Protein AF-A0A2H9SIX2-F1 (afdb_monomer_lite)

Radius of gyration: 21.29 Å; chains: 1; bounding box: 51×39×70 Å

Structure (mmCIF, N/CA/C/O backbone):
data_AF-A0A2H9SIX2-F1
#
_entry.id   AF-A0A2H9SIX2-F1
#
loop_
_atom_site.group_PDB
_atom_site.id
_atom_site.type_symbol
_atom_site.label_atom_id
_atom_site.label_alt_id
_atom_site.label_comp_id
_atom_site.label_asym_id
_atom_site.label_entity_id
_atom_site.label_seq_id
_atom_site.pdbx_PDB_ins_code
_atom_site.Cartn_x
_atom_site.Cartn_y
_atom_site.Cartn_z
_atom_site.occupancy
_atom_site.B_iso_or_equiv
_atom_site.auth_seq_id
_atom_site.auth_comp_id
_atom_site.auth_asym_id
_atom_site.auth_atom_id
_atom_site.pdbx_PDB_model_num
ATOM 1 N N . MET A 1 1 ? 32.319 19.409 -52.131 1.00 37.28 1 MET A N 1
ATOM 2 C CA . MET A 1 1 ? 30.953 19.486 -51.577 1.00 37.28 1 MET A CA 1
ATOM 3 C C . MET A 1 1 ? 30.567 18.067 -51.190 1.00 37.28 1 MET A C 1
ATOM 5 O O . MET A 1 1 ? 30.230 17.287 -52.067 1.00 37.28 1 MET A O 1
ATOM 9 N N . GLN A 1 2 ? 30.805 17.676 -49.935 1.00 34.84 2 GLN A N 1
ATOM 10 C CA . GLN A 1 2 ? 30.436 16.346 -49.440 1.00 34.84 2 GLN A CA 1
ATOM 11 C C . GLN A 1 2 ? 28.950 16.379 -49.085 1.00 34.84 2 GLN A C 1
ATOM 13 O O . GLN A 1 2 ? 28.513 17.241 -48.326 1.00 34.84 2 GLN A O 1
ATOM 18 N N . ILE A 1 3 ? 28.179 15.500 -49.715 1.00 38.34 3 ILE A N 1
ATOM 19 C CA . ILE A 1 3 ? 26.750 15.342 -49.470 1.00 38.34 3 ILE A CA 1
ATOM 20 C C . ILE A 1 3 ? 26.633 14.570 -48.156 1.00 38.34 3 ILE A C 1
ATOM 22 O O . ILE A 1 3 ? 27.088 13.432 -48.075 1.00 38.34 3 ILE A O 1
ATOM 26 N N . ASN A 1 4 ? 26.081 15.217 -47.128 1.00 44.12 4 ASN A N 1
ATOM 27 C CA . ASN A 1 4 ? 25.685 14.572 -45.880 1.00 44.12 4 ASN A CA 1
ATOM 28 C C . ASN A 1 4 ? 24.701 13.444 -46.225 1.00 44.12 4 ASN A C 1
ATOM 30 O O . ASN A 1 4 ? 23.580 13.723 -46.649 1.00 44.12 4 ASN A O 1
ATOM 34 N N . GLN A 1 5 ? 25.120 12.187 -46.078 1.00 48.91 5 GLN A N 1
ATOM 35 C CA . GLN A 1 5 ? 24.197 11.057 -46.035 1.00 48.91 5 GLN A CA 1
ATOM 36 C C . GLN A 1 5 ? 23.490 11.127 -44.680 1.00 48.91 5 GLN A C 1
ATOM 38 O O . GLN A 1 5 ? 24.036 10.721 -43.659 1.00 48.91 5 GLN A O 1
ATOM 43 N N . GLY A 1 6 ? 22.319 11.765 -44.651 1.00 52.59 6 GLY A N 1
ATOM 44 C CA . GLY A 1 6 ? 21.403 11.617 -43.528 1.00 52.59 6 GLY A CA 1
ATOM 45 C C . GLY A 1 6 ? 20.889 10.186 -43.540 1.00 52.59 6 GLY A C 1
ATOM 46 O O . GLY A 1 6 ? 20.353 9.762 -44.564 1.00 52.59 6 GLY A O 1
ATOM 47 N N . HIS A 1 7 ? 21.095 9.457 -42.443 1.00 53.06 7 HIS A N 1
ATOM 48 C CA . HIS A 1 7 ? 20.471 8.153 -42.245 1.00 53.06 7 HIS A CA 1
ATOM 49 C C . HIS A 1 7 ? 18.968 8.289 -42.470 1.00 53.06 7 HIS A C 1
ATOM 51 O O . HIS A 1 7 ? 18.341 9.229 -41.973 1.00 53.06 7 HIS A O 1
ATOM 57 N N . SER A 1 8 ? 18.416 7.384 -43.269 1.00 64.75 8 SER A N 1
ATOM 58 C CA . SER A 1 8 ? 16.974 7.327 -43.487 1.00 64.75 8 SER A CA 1
ATOM 59 C C . SER A 1 8 ? 16.264 6.945 -42.182 1.00 64.75 8 SER A C 1
ATOM 61 O O . SER A 1 8 ? 16.822 6.217 -41.362 1.00 64.75 8 SER A O 1
ATOM 63 N N . ASP A 1 9 ? 15.028 7.410 -41.975 1.00 58.88 9 ASP A N 1
ATOM 64 C CA . ASP A 1 9 ? 14.233 7.052 -40.785 1.00 58.88 9 ASP A CA 1
ATOM 65 C C . ASP A 1 9 ? 14.088 5.520 -40.624 1.00 58.88 9 ASP A C 1
ATOM 67 O O . ASP A 1 9 ? 13.953 5.017 -39.510 1.00 58.88 9 ASP A O 1
ATOM 71 N N . GLU A 1 10 ? 14.182 4.770 -41.730 1.00 55.91 10 GLU A N 1
ATOM 72 C CA . GLU A 1 10 ? 14.214 3.302 -41.757 1.00 55.91 10 GLU A CA 1
ATOM 73 C C . GLU A 1 10 ? 15.536 2.712 -41.232 1.00 55.91 10 GLU A C 1
ATOM 75 O O . GLU A 1 10 ? 15.501 1.724 -40.504 1.00 55.91 10 GLU A O 1
ATOM 80 N N . GLU A 1 11 ? 16.691 3.317 -41.528 1.00 58.06 11 GLU A N 1
ATOM 81 C CA . GLU A 1 11 ? 17.987 2.908 -40.954 1.00 58.06 11 GLU A CA 1
ATOM 82 C C . GLU A 1 11 ? 18.061 3.211 -39.455 1.00 58.06 11 GLU A C 1
ATOM 84 O O . GLU A 1 11 ? 18.554 2.389 -38.689 1.00 58.06 11 GLU A O 1
ATOM 89 N N . ILE A 1 12 ? 17.496 4.340 -39.014 1.00 61.88 12 ILE A N 1
ATOM 90 C CA . ILE A 1 12 ? 17.381 4.670 -37.585 1.00 61.88 12 ILE A CA 1
ATOM 91 C C . ILE A 1 12 ? 16.458 3.666 -36.881 1.00 61.88 12 ILE A C 1
ATOM 93 O O . ILE A 1 12 ? 16.755 3.224 -35.773 1.00 61.88 12 ILE A O 1
ATOM 97 N N . ALA A 1 13 ? 15.349 3.274 -37.516 1.00 59.75 13 ALA A N 1
ATOM 98 C CA . ALA A 1 13 ? 14.452 2.258 -36.976 1.00 59.75 13 ALA A CA 1
ATOM 99 C C . ALA A 1 13 ? 15.121 0.875 -36.886 1.00 59.75 13 ALA A C 1
ATOM 101 O O . ALA A 1 13 ? 14.906 0.171 -35.904 1.00 59.75 13 ALA A O 1
ATOM 102 N N . LEU A 1 14 ? 15.953 0.503 -37.864 1.00 58.16 14 LEU A N 1
ATOM 103 C CA . LEU A 1 14 ? 16.695 -0.762 -37.871 1.00 58.16 14 LEU A CA 1
ATOM 104 C C . LEU A 1 14 ? 17.824 -0.795 -36.828 1.00 58.16 14 LEU A C 1
ATOM 106 O O . LEU A 1 14 ? 17.957 -1.803 -36.140 1.00 58.16 14 LEU A O 1
ATOM 110 N N . ASP A 1 15 ? 18.563 0.303 -36.633 1.00 57.38 15 ASP A N 1
ATOM 111 C CA . ASP A 1 15 ? 19.568 0.425 -35.559 1.00 57.38 15 ASP A CA 1
ATOM 112 C C . ASP A 1 15 ? 18.924 0.386 -34.158 1.00 57.38 15 ASP A C 1
ATOM 114 O O . ASP A 1 15 ? 19.505 -0.125 -33.200 1.00 57.38 15 ASP A O 1
ATOM 118 N N . LEU A 1 16 ? 17.686 0.876 -34.024 1.00 57.28 16 LEU A N 1
ATOM 119 C CA . LEU A 1 16 ? 16.901 0.774 -32.789 1.00 57.28 16 LEU A CA 1
ATOM 120 C C . LEU A 1 16 ? 16.328 -0.632 -32.542 1.00 57.28 16 LEU A C 1
ATOM 122 O O . LEU A 1 16 ? 15.849 -0.883 -31.432 1.00 57.28 16 LEU A O 1
ATOM 126 N N . MET A 1 17 ? 16.369 -1.530 -33.532 1.00 56.81 17 MET A N 1
ATOM 127 C CA . MET A 1 17 ? 15.852 -2.905 -33.474 1.00 56.81 17 MET A CA 1
ATOM 128 C C . MET A 1 17 ? 16.928 -3.969 -33.208 1.00 56.81 17 MET A C 1
ATOM 130 O O . MET A 1 17 ? 16.653 -5.159 -33.354 1.00 56.81 17 MET A O 1
ATOM 134 N N . ASP A 1 18 ? 18.127 -3.572 -32.775 1.00 67.69 18 ASP A N 1
ATOM 135 C CA . ASP A 1 18 ? 19.080 -4.503 -32.167 1.00 67.69 18 ASP 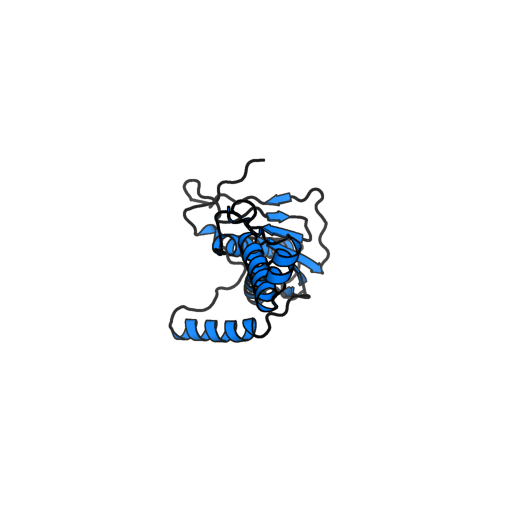A CA 1
ATOM 136 C C . ASP A 1 18 ? 18.459 -5.141 -30.902 1.00 67.69 18 ASP A C 1
ATOM 138 O O . ASP A 1 18 ? 17.763 -4.467 -30.135 1.00 67.69 18 ASP A O 1
ATOM 142 N N . GLU A 1 19 ? 18.670 -6.438 -30.660 1.00 62.12 19 GLU A N 1
ATOM 143 C CA . GLU A 1 19 ? 18.071 -7.138 -29.506 1.00 62.12 19 GLU A CA 1
ATOM 144 C C . GLU A 1 19 ? 18.499 -6.490 -28.176 1.00 62.12 19 GLU A C 1
ATOM 146 O O . GLU A 1 19 ? 17.693 -6.355 -27.246 1.00 62.12 19 GLU A O 1
ATOM 151 N N . ASP A 1 20 ? 19.735 -5.986 -28.124 1.00 69.75 20 ASP A N 1
ATOM 152 C CA . ASP A 1 20 ? 20.266 -5.219 -26.997 1.00 69.75 20 ASP A CA 1
ATOM 153 C C . ASP A 1 20 ? 19.557 -3.861 -26.834 1.00 69.75 20 ASP A C 1
ATOM 155 O O . ASP A 1 20 ? 19.327 -3.413 -25.706 1.00 69.75 20 ASP A O 1
ATOM 159 N N . SER A 1 21 ? 19.132 -3.228 -27.933 1.00 76.88 21 SER A N 1
ATOM 160 C CA . SER A 1 21 ? 18.341 -1.990 -27.918 1.00 76.88 21 SER A CA 1
ATOM 161 C C . SER A 1 21 ? 16.928 -2.237 -27.381 1.00 76.88 21 SER A C 1
ATOM 163 O O . SER A 1 21 ? 16.439 -1.469 -26.549 1.00 76.88 21 SER A O 1
ATOM 165 N N . LEU A 1 22 ? 16.278 -3.342 -27.767 1.00 76.69 22 LEU A N 1
ATOM 166 C CA . LEU A 1 22 ? 14.941 -3.683 -27.269 1.00 76.69 22 LEU A CA 1
ATOM 167 C C . LEU A 1 22 ? 14.953 -3.955 -25.757 1.00 76.69 22 LEU A C 1
ATOM 169 O O . LEU A 1 22 ? 14.102 -3.442 -25.024 1.00 76.69 22 LEU A O 1
ATOM 173 N N . LEU A 1 23 ? 15.934 -4.719 -25.265 1.00 79.25 23 LEU A N 1
ATOM 174 C CA . LEU A 1 23 ? 16.089 -4.988 -23.831 1.00 79.25 23 LEU A CA 1
ATOM 175 C C . LEU A 1 23 ? 16.341 -3.702 -23.033 1.00 79.25 23 LEU A C 1
ATOM 177 O O . LEU A 1 23 ? 15.760 -3.509 -21.960 1.00 79.25 23 LEU A O 1
ATOM 181 N N . GLN A 1 24 ? 17.156 -2.792 -23.569 1.00 83.56 24 GLN A N 1
ATOM 182 C CA . GLN A 1 24 ? 17.392 -1.481 -22.965 1.00 83.56 24 GLN A CA 1
ATOM 183 C C . GLN A 1 24 ? 16.129 -0.614 -22.945 1.00 83.56 24 GLN A C 1
ATOM 185 O O . GLN A 1 24 ? 15.856 0.038 -21.936 1.00 83.56 24 GLN A O 1
ATOM 190 N N . GLN A 1 25 ? 15.320 -0.636 -24.006 1.00 85.56 25 GLN A N 1
ATOM 191 C CA . GLN A 1 25 ? 14.048 0.087 -24.054 1.00 85.56 25 GLN A CA 1
ATOM 192 C C . GLN A 1 25 ? 13.052 -0.445 -23.016 1.00 85.56 25 GLN A C 1
ATOM 194 O O . GLN A 1 25 ? 12.450 0.345 -22.288 1.00 85.56 25 GLN A O 1
ATOM 199 N N . VAL A 1 26 ? 12.926 -1.769 -22.874 1.00 88.06 26 VAL A N 1
ATOM 200 C CA . VAL A 1 26 ? 12.077 -2.388 -21.840 1.00 88.06 26 VAL A CA 1
ATOM 201 C C . VAL A 1 26 ? 12.534 -1.974 -20.438 1.00 88.06 26 VAL A C 1
ATOM 203 O O . VAL A 1 26 ? 11.711 -1.571 -19.610 1.00 88.06 26 VAL A O 1
ATOM 206 N N . ALA A 1 27 ? 13.843 -2.003 -20.172 1.00 88.50 27 ALA A N 1
ATOM 207 C CA . ALA A 1 27 ? 14.396 -1.531 -18.905 1.00 88.50 27 ALA A CA 1
ATOM 208 C C . ALA A 1 27 ? 14.121 -0.032 -18.680 1.00 88.50 27 ALA A C 1
ATOM 210 O O . ALA A 1 27 ? 13.751 0.369 -17.576 1.00 88.50 27 ALA A O 1
ATOM 211 N N . GLY A 1 28 ? 14.234 0.789 -19.727 1.00 92.44 28 GLY A N 1
ATOM 212 C CA . GLY A 1 28 ? 13.928 2.218 -19.691 1.00 92.44 28 GLY A CA 1
ATOM 213 C C . GLY A 1 28 ? 12.467 2.505 -19.341 1.00 92.44 28 GLY A C 1
ATOM 214 O O . GLY A 1 28 ? 12.198 3.332 -18.469 1.00 92.44 28 GLY A O 1
ATOM 215 N N . VAL A 1 29 ? 11.521 1.776 -19.943 1.00 93.94 29 VAL A N 1
ATOM 216 C CA . VAL A 1 29 ? 10.089 1.878 -19.613 1.00 93.94 29 VAL A CA 1
ATOM 217 C C . VAL A 1 29 ? 9.832 1.467 -18.165 1.00 93.94 29 VAL A C 1
ATOM 219 O O . VAL A 1 29 ? 9.081 2.144 -17.466 1.00 93.94 29 VAL A O 1
ATOM 222 N N . PHE A 1 30 ? 10.486 0.412 -17.676 1.00 93.12 30 PHE A N 1
ATOM 223 C CA . PHE A 1 30 ? 10.357 -0.005 -16.279 1.00 93.12 30 PHE A CA 1
ATOM 224 C C . PHE A 1 30 ? 10.884 1.062 -15.303 1.00 93.12 30 PHE A C 1
ATOM 226 O O . PHE A 1 30 ? 10.242 1.357 -14.296 1.00 93.12 30 PHE A O 1
ATOM 233 N N . VAL A 1 31 ? 12.012 1.708 -15.618 1.00 94.38 31 VAL A N 1
ATOM 234 C CA . VAL A 1 31 ? 12.546 2.832 -14.826 1.00 94.38 31 VAL A CA 1
ATOM 235 C C . VAL A 1 31 ? 11.612 4.043 -14.876 1.00 94.38 31 VAL A C 1
ATOM 237 O O . VAL A 1 31 ? 11.376 4.681 -13.849 1.00 94.38 31 VAL A O 1
ATOM 240 N N . LEU A 1 32 ? 11.026 4.345 -16.035 1.00 95.25 32 LEU A N 1
ATOM 241 C CA . LEU A 1 32 ? 10.042 5.419 -16.153 1.00 95.25 32 LEU A CA 1
ATOM 242 C C . LEU A 1 32 ? 8.785 5.116 -15.325 1.00 95.25 32 LEU A C 1
ATOM 244 O O . LEU A 1 32 ? 8.307 5.976 -14.584 1.00 95.25 32 LEU A O 1
ATOM 248 N N . TRP A 1 33 ? 8.302 3.871 -15.366 1.00 97.00 33 TRP A N 1
ATOM 249 C CA . TRP A 1 33 ? 7.199 3.417 -14.523 1.00 97.00 33 TRP A CA 1
ATOM 250 C C . TRP A 1 33 ? 7.548 3.509 -13.033 1.00 97.00 33 TRP A C 1
ATOM 252 O O . TRP A 1 33 ? 6.691 3.867 -12.230 1.00 97.00 33 TRP A O 1
ATOM 262 N N . TRP A 1 34 ? 8.806 3.290 -12.641 1.00 97.19 34 TRP A N 1
ATOM 263 C CA . TRP A 1 34 ? 9.265 3.529 -11.271 1.00 97.19 34 TRP A CA 1
ATOM 264 C C . TRP A 1 34 ? 9.234 5.025 -10.898 1.00 97.19 34 TRP A C 1
ATOM 266 O O . TRP A 1 34 ? 8.787 5.408 -9.805 1.00 97.19 34 TRP A O 1
ATOM 276 N N . HIS A 1 35 ? 9.662 5.911 -11.797 1.00 97.00 35 HIS A N 1
ATOM 277 C CA . HIS A 1 35 ? 9.587 7.356 -11.564 1.00 97.00 35 HIS A CA 1
ATOM 278 C C . HIS A 1 35 ? 8.147 7.813 -11.333 1.00 97.00 35 HIS A C 1
ATOM 280 O O . HIS A 1 35 ? 7.888 8.612 -10.432 1.00 97.00 35 HIS A O 1
ATOM 286 N N . TRP A 1 36 ? 7.209 7.236 -12.079 1.00 97.38 36 TRP A N 1
ATOM 287 C CA . TRP A 1 36 ? 5.787 7.566 -12.027 1.00 97.38 36 TRP A CA 1
ATOM 288 C C . TRP A 1 36 ? 4.963 6.524 -11.268 1.00 97.38 36 TRP A C 1
ATOM 290 O O . TRP A 1 36 ? 3.763 6.395 -11.503 1.00 97.38 36 TRP A O 1
ATOM 300 N N . ALA A 1 37 ? 5.603 5.766 -10.370 1.00 98.38 37 ALA A N 1
ATOM 301 C CA . ALA A 1 37 ? 4.987 4.604 -9.746 1.00 98.38 37 ALA A CA 1
ATOM 302 C C . ALA A 1 37 ? 3.630 4.946 -9.124 1.00 98.38 37 ALA A C 1
ATOM 304 O O . ALA A 1 37 ? 3.487 5.917 -8.371 1.00 98.38 37 ALA A O 1
ATOM 305 N N . TYR A 1 38 ? 2.653 4.104 -9.434 1.00 98.62 38 TYR A N 1
ATOM 306 C CA . TYR A 1 38 ? 1.341 4.090 -8.812 1.00 98.62 38 TYR A CA 1
ATOM 307 C C . TYR A 1 38 ? 1.145 2.787 -8.044 1.00 98.62 38 TYR A C 1
ATOM 309 O O . TYR A 1 38 ? 1.906 1.827 -8.222 1.00 98.62 38 TYR A O 1
ATOM 317 N N . PHE A 1 39 ? 0.150 2.785 -7.168 1.00 98.81 39 PHE A N 1
ATOM 318 C CA . PHE A 1 39 ? -0.268 1.611 -6.425 1.00 98.81 39 PHE A CA 1
ATOM 319 C C . PHE A 1 39 ? -1.772 1.645 -6.188 1.00 98.81 39 PHE A C 1
ATOM 321 O O . PHE A 1 39 ? -2.316 2.684 -5.800 1.00 98.81 39 PHE A O 1
ATOM 328 N N . GLU A 1 40 ? -2.416 0.498 -6.372 1.00 98.75 40 GLU A N 1
ATOM 329 C CA . GLU A 1 40 ? -3.807 0.284 -5.997 1.00 98.75 40 GLU A CA 1
ATOM 330 C C . GLU A 1 40 ? -3.938 -0.959 -5.117 1.00 98.75 40 GLU A C 1
ATOM 332 O O . GLU A 1 40 ? -3.283 -1.976 -5.347 1.00 98.75 40 GLU A O 1
ATOM 337 N N . ILE A 1 41 ? -4.826 -0.878 -4.128 1.00 98.69 41 ILE A N 1
ATOM 338 C CA . ILE A 1 41 ? -5.297 -2.020 -3.348 1.00 98.69 41 ILE A CA 1
ATOM 339 C C . ILE A 1 41 ? -6.820 -2.050 -3.421 1.00 98.69 41 ILE A C 1
ATOM 341 O O . ILE A 1 41 ? -7.491 -1.075 -3.075 1.00 98.69 41 ILE A O 1
ATOM 345 N N . SER A 1 42 ? -7.359 -3.166 -3.899 1.00 98.19 42 SER A N 1
ATOM 346 C CA . SER A 1 42 ? -8.799 -3.388 -4.026 1.00 98.19 42 SER A CA 1
ATOM 347 C C . SER A 1 42 ? -9.213 -4.560 -3.155 1.00 98.19 42 SER A C 1
ATOM 349 O O . SER A 1 42 ? -8.577 -5.609 -3.200 1.00 98.19 42 SER A O 1
ATOM 351 N N . VAL A 1 43 ? -10.279 -4.400 -2.384 1.00 98.12 43 VAL A N 1
ATOM 352 C CA . VAL A 1 43 ? -10.907 -5.494 -1.649 1.00 98.12 43 VAL A CA 1
ATOM 353 C C . VAL A 1 43 ? -11.833 -6.240 -2.602 1.00 98.12 43 VAL A C 1
ATOM 355 O O . VAL A 1 43 ? -12.727 -5.648 -3.202 1.00 98.12 43 VAL A O 1
ATOM 358 N N . VAL A 1 44 ? -11.598 -7.542 -2.740 1.00 97.25 44 VAL A N 1
ATOM 359 C CA . VAL A 1 44 ? -12.436 -8.470 -3.511 1.00 97.25 44 VAL A CA 1
ATOM 360 C C . VAL A 1 44 ? -13.531 -9.054 -2.621 1.00 97.25 44 VAL A C 1
ATOM 362 O O . VAL A 1 44 ? -14.682 -9.162 -3.036 1.00 97.25 44 VAL A O 1
ATOM 365 N N . SER A 1 45 ? -13.174 -9.410 -1.386 1.00 96.69 45 SER A N 1
ATOM 366 C CA . SER A 1 45 ? -14.091 -9.920 -0.367 1.00 96.69 45 SER A CA 1
ATOM 367 C C . SER A 1 45 ? -13.603 -9.479 1.017 1.00 96.69 45 SER A C 1
ATOM 369 O O . SER A 1 45 ? -12.406 -9.604 1.272 1.00 96.69 45 SER A O 1
ATOM 371 N N . PRO A 1 46 ? -14.469 -8.986 1.922 1.00 95.00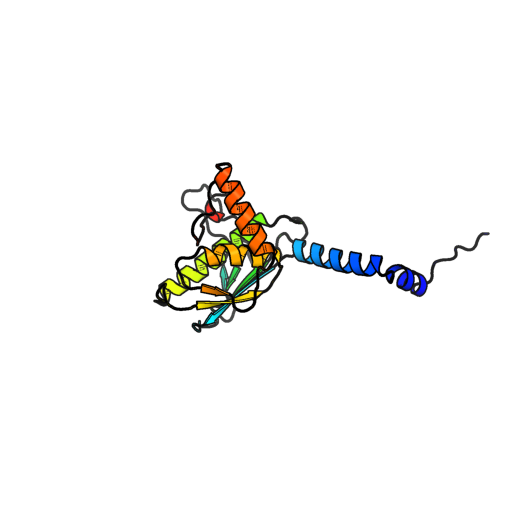 46 PRO A N 1
ATOM 372 C CA . PRO A 1 46 ? -15.912 -8.789 1.765 1.00 95.00 46 PRO A CA 1
ATOM 373 C C . PRO A 1 46 ? -16.256 -7.613 0.834 1.00 95.00 46 PRO A C 1
ATOM 375 O O . PRO A 1 46 ? -15.409 -6.787 0.505 1.00 95.00 46 PRO A O 1
ATOM 378 N N . ASN A 1 47 ? -17.509 -7.545 0.378 1.00 92.00 47 ASN A N 1
ATOM 379 C CA . ASN A 1 47 ? -17.959 -6.488 -0.530 1.00 92.00 47 ASN A CA 1
ATOM 380 C C . ASN A 1 47 ? -18.142 -5.160 0.224 1.00 92.00 47 ASN A C 1
ATOM 382 O O . ASN A 1 47 ? -18.934 -5.094 1.163 1.00 92.00 47 ASN A O 1
ATOM 386 N N . PHE A 1 48 ? -17.451 -4.110 -0.226 1.00 91.88 48 PHE A N 1
ATOM 387 C CA . PHE A 1 48 ? -17.621 -2.747 0.273 1.00 91.88 48 PHE A CA 1
ATOM 388 C C . PHE A 1 48 ? -18.402 -1.870 -0.710 1.00 91.88 48 PHE A C 1
ATOM 390 O O . PHE A 1 48 ? -18.230 -1.994 -1.928 1.00 91.88 48 PHE A O 1
ATOM 397 N N . PRO A 1 49 ? -19.216 -0.922 -0.208 1.00 90.31 49 PRO A N 1
ATOM 398 C CA . PRO A 1 49 ? -19.916 0.020 -1.065 1.00 90.31 49 PRO A CA 1
ATOM 399 C C . PRO A 1 49 ? -18.923 0.848 -1.885 1.00 90.31 49 PRO A C 1
ATOM 401 O O . PRO A 1 49 ? -17.850 1.228 -1.417 1.00 90.31 49 PRO A O 1
ATOM 404 N N . THR A 1 50 ? -19.298 1.144 -3.127 1.00 94.62 50 THR A N 1
ATOM 405 C CA . THR A 1 50 ? -18.497 2.002 -4.005 1.00 94.62 50 THR A CA 1
ATOM 406 C C . THR A 1 50 ? -18.825 3.472 -3.766 1.00 94.62 50 THR A C 1
ATOM 408 O O . THR A 1 50 ? -19.995 3.851 -3.719 1.00 94.62 50 THR A O 1
ATOM 411 N N . TYR A 1 51 ? -17.799 4.318 -3.689 1.00 94.06 51 TYR A N 1
ATOM 412 C CA . TYR A 1 51 ? -17.949 5.773 -3.678 1.00 94.06 51 TYR A CA 1
ATOM 413 C C . TYR A 1 51 ? -17.899 6.333 -5.100 1.00 94.06 51 TYR A C 1
ATOM 415 O O . TYR A 1 51 ? -16.947 6.095 -5.847 1.00 94.06 51 TYR A O 1
ATOM 423 N N . SER A 1 52 ? -18.936 7.086 -5.473 1.00 93.50 52 SER A N 1
ATOM 424 C CA . SER A 1 52 ? -19.032 7.778 -6.758 1.00 93.50 52 SER A CA 1
ATOM 425 C C . SER A 1 52 ? -19.608 9.187 -6.547 1.00 93.50 52 SER A C 1
ATOM 427 O O . SER A 1 52 ? -20.780 9.300 -6.181 1.00 93.50 52 SER A O 1
ATOM 429 N N . PRO A 1 53 ? -18.816 10.261 -6.742 1.00 93.38 53 PRO A N 1
ATOM 430 C CA . PRO A 1 53 ? -17.405 10.255 -7.143 1.00 93.38 53 PRO A CA 1
ATOM 431 C C . PRO A 1 53 ? -16.471 9.711 -6.037 1.00 93.38 53 PRO A C 1
ATOM 433 O O . PRO A 1 53 ? -16.857 9.699 -4.866 1.00 93.38 53 PRO A O 1
ATOM 436 N N . PRO A 1 54 ? -15.243 9.275 -6.381 1.00 95.94 54 PRO A N 1
ATOM 437 C CA . PRO A 1 54 ? -14.256 8.843 -5.391 1.00 95.94 54 PRO A CA 1
ATOM 438 C C . PRO A 1 54 ? -13.887 9.988 -4.443 1.00 95.94 54 PRO A C 1
ATOM 440 O O . PRO A 1 54 ? -13.793 11.146 -4.859 1.00 95.94 54 PRO A O 1
ATOM 443 N N . LYS A 1 55 ? -13.639 9.668 -3.173 1.00 96.31 55 LYS A N 1
ATOM 444 C CA . LYS A 1 55 ? -13.186 10.636 -2.171 1.00 96.31 55 LYS A CA 1
ATOM 445 C C . LYS A 1 55 ? -11.669 10.786 -2.253 1.00 96.31 55 LYS A C 1
ATOM 447 O O . LYS A 1 55 ? -10.949 9.798 -2.187 1.00 96.31 55 LYS A O 1
ATOM 452 N N . THR A 1 56 ? -11.167 12.014 -2.311 1.00 97.12 56 THR A N 1
ATOM 453 C CA . THR A 1 56 ? -9.728 12.265 -2.158 1.00 97.12 56 THR A CA 1
ATOM 454 C C . THR A 1 56 ? -9.384 12.413 -0.679 1.00 97.12 56 THR A C 1
ATOM 456 O O . THR A 1 56 ? -9.889 13.309 -0.004 1.00 97.12 56 THR A O 1
ATOM 459 N N . VAL A 1 57 ? -8.520 11.541 -0.168 1.00 97.00 57 VAL A N 1
ATOM 460 C CA . VAL A 1 57 ? -7.943 11.625 1.175 1.00 97.00 57 VAL A CA 1
ATOM 461 C C . VAL A 1 57 ? -6.607 12.353 1.072 1.00 97.00 57 VAL A C 1
ATOM 463 O O . VAL A 1 57 ? -5.658 11.847 0.474 1.00 97.00 57 VAL A O 1
ATOM 466 N N . GLN A 1 58 ? -6.561 13.556 1.636 1.00 95.88 58 GLN A N 1
ATOM 467 C CA . GLN A 1 58 ? -5.372 14.404 1.678 1.00 95.88 58 GLN A CA 1
ATOM 468 C C . GLN A 1 58 ? -4.421 13.974 2.819 1.00 95.88 58 GLN A C 1
ATOM 470 O O . GLN A 1 58 ? -4.811 13.198 3.704 1.00 95.88 58 GLN A O 1
ATOM 475 N N . PRO A 1 59 ? -3.166 14.454 2.822 1.00 94.75 59 PRO A N 1
ATOM 476 C CA . PRO A 1 59 ? -2.302 14.386 3.997 1.00 94.75 59 PRO A CA 1
ATOM 477 C C . PRO A 1 59 ? -2.956 15.097 5.189 1.00 94.75 59 PRO A C 1
ATOM 479 O O . PRO A 1 59 ? -3.407 16.235 5.054 1.00 94.75 59 PRO A O 1
ATOM 482 N N . ASP A 1 60 ? -2.999 14.446 6.354 1.00 92.56 60 ASP A N 1
ATOM 483 C CA . ASP A 1 60 ? -3.590 15.041 7.557 1.00 92.56 60 ASP A CA 1
ATOM 484 C C . ASP A 1 60 ? -2.554 15.867 8.333 1.00 92.56 60 ASP A C 1
ATOM 486 O O . ASP A 1 60 ? -1.347 15.648 8.213 1.00 92.56 60 ASP A O 1
ATOM 490 N N . LEU A 1 61 ? -3.013 16.824 9.145 1.00 91.19 61 LEU A N 1
ATOM 491 C CA . LEU A 1 61 ? -2.148 17.543 10.085 1.00 91.19 61 LEU A CA 1
ATOM 492 C C . LEU A 1 61 ? -1.682 16.601 11.199 1.00 91.19 61 LEU A C 1
ATOM 494 O O . LEU A 1 61 ? -2.498 15.924 11.826 1.00 91.19 61 LEU A O 1
ATOM 498 N N . ILE A 1 62 ? -0.383 16.607 11.500 1.00 88.56 62 ILE A N 1
ATOM 499 C CA . ILE A 1 62 ? 0.182 15.815 12.595 1.00 88.56 62 ILE A CA 1
ATOM 500 C C . ILE A 1 62 ? -0.202 16.484 13.927 1.00 88.56 62 ILE A C 1
ATOM 502 O O . ILE A 1 62 ? 0.215 17.626 14.173 1.00 88.56 62 ILE A O 1
ATOM 506 N N . PRO A 1 63 ? -0.958 15.809 14.818 1.00 84.31 63 PRO A N 1
ATOM 507 C CA . PRO A 1 63 ? -1.365 16.387 16.095 1.00 84.31 63 PRO A CA 1
ATOM 508 C C . PRO A 1 63 ? -0.160 16.804 16.943 1.00 84.31 63 PRO A C 1
ATOM 510 O O . PRO A 1 63 ? 0.786 16.040 17.118 1.00 84.31 63 PRO A O 1
ATOM 513 N N . GLY A 1 64 ? -0.197 18.023 17.485 1.00 81.00 64 GLY A N 1
ATOM 514 C CA . GLY A 1 64 ? 0.883 18.565 18.316 1.00 81.00 64 GLY A CA 1
ATOM 515 C C . GLY A 1 64 ? 2.100 19.094 17.545 1.00 81.00 64 GLY A C 1
ATOM 516 O O . GLY A 1 64 ? 3.041 19.571 18.177 1.00 81.00 64 GLY A O 1
ATOM 517 N N . SER A 1 65 ? 2.091 19.054 16.208 1.00 83.56 65 SER A N 1
ATOM 518 C CA . SER A 1 65 ? 3.112 19.698 15.373 1.00 83.56 65 SER A CA 1
ATOM 519 C C . SER A 1 65 ? 2.788 21.174 15.098 1.00 83.56 65 SER A C 1
ATOM 521 O O . SER A 1 65 ? 1.636 21.606 15.185 1.00 83.56 65 SER A O 1
ATOM 523 N N . GLN A 1 66 ? 3.801 21.964 14.733 1.00 76.56 66 GLN A N 1
ATOM 524 C CA . GLN A 1 66 ? 3.634 23.370 14.340 1.00 76.56 66 GLN A CA 1
ATOM 525 C C . GLN A 1 66 ? 3.239 23.489 12.858 1.00 76.56 66 GLN A C 1
ATOM 527 O O . GLN A 1 66 ? 3.917 24.149 12.076 1.00 76.56 66 GLN A O 1
ATOM 532 N N . GLY A 1 67 ? 2.132 22.846 12.478 1.00 81.19 67 GLY A N 1
ATOM 533 C CA . GLY A 1 67 ? 1.607 22.881 11.109 1.00 81.19 67 GLY A CA 1
ATOM 534 C C . GLY A 1 67 ? 2.258 21.882 10.149 1.00 81.19 67 GLY A C 1
ATOM 535 O O . GLY A 1 67 ? 2.200 22.092 8.938 1.00 81.19 67 GLY A O 1
ATOM 536 N N . ASP A 1 68 ? 2.864 20.808 10.665 1.00 87.06 68 ASP A N 1
ATOM 537 C CA . ASP A 1 68 ? 3.365 19.722 9.829 1.00 87.06 68 ASP A CA 1
ATOM 538 C C . ASP A 1 68 ? 2.216 18.801 9.409 1.00 87.06 68 ASP A C 1
ATOM 540 O O . ASP A 1 68 ? 1.317 18.477 10.188 1.00 87.06 68 ASP A O 1
ATOM 544 N N . TYR A 1 69 ? 2.278 18.349 8.165 1.00 90.56 69 TYR A N 1
ATOM 545 C CA . TYR A 1 69 ? 1.368 17.359 7.601 1.00 90.56 69 TYR A CA 1
ATOM 546 C C . TYR A 1 69 ? 2.034 15.987 7.532 1.00 90.56 69 TYR A C 1
ATOM 548 O O . TYR A 1 69 ? 3.254 15.852 7.610 1.00 90.56 69 TYR A O 1
ATOM 556 N N . GLU A 1 70 ? 1.246 14.947 7.327 1.00 94.44 70 GLU A N 1
ATOM 557 C CA . GLU A 1 70 ? 1.772 13.622 7.031 1.00 94.44 70 GLU A CA 1
ATOM 558 C C . GLU A 1 70 ? 2.610 13.624 5.740 1.00 94.44 70 GLU A C 1
ATOM 560 O O . GLU A 1 70 ? 2.331 14.331 4.764 1.00 94.44 70 GLU A O 1
ATOM 565 N N . PHE A 1 71 ? 3.666 12.809 5.709 1.00 94.06 71 PHE A N 1
ATOM 566 C CA . PHE A 1 71 ? 4.527 12.692 4.529 1.00 94.06 71 PHE A CA 1
ATOM 567 C C . PHE A 1 71 ? 4.001 11.625 3.557 1.00 94.06 71 PHE A C 1
ATOM 569 O O . PHE A 1 71 ? 4.606 10.567 3.381 1.00 94.06 71 PHE A O 1
ATOM 576 N N . VAL A 1 72 ? 2.846 11.905 2.946 1.00 96.44 72 VAL A N 1
ATOM 577 C CA . VAL A 1 72 ? 2.123 11.003 2.030 1.00 96.44 72 VAL A CA 1
ATOM 578 C C . VAL A 1 72 ? 1.675 11.730 0.759 1.00 96.44 72 VAL A C 1
ATOM 580 O O . VAL A 1 72 ? 1.666 12.959 0.710 1.00 96.44 72 VAL A O 1
ATOM 583 N N . TYR A 1 73 ? 1.349 10.973 -0.286 1.00 97.19 73 TYR A N 1
ATOM 584 C CA . TYR A 1 73 ? 0.588 11.453 -1.439 1.00 97.19 73 TYR A CA 1
ATOM 585 C C . TYR A 1 73 ? -0.916 11.387 -1.149 1.00 97.19 73 TYR A C 1
ATOM 587 O O . TYR A 1 73 ? -1.355 10.703 -0.222 1.00 97.19 73 TYR A O 1
ATOM 595 N N . ASP A 1 74 ? -1.702 12.060 -1.983 1.00 97.75 74 ASP A N 1
ATOM 596 C CA . ASP A 1 74 ? -3.158 11.954 -1.968 1.00 97.75 74 ASP A CA 1
ATOM 597 C C . ASP A 1 74 ? -3.601 10.526 -2.312 1.00 97.75 74 ASP A C 1
ATOM 599 O O . ASP A 1 74 ? -3.048 9.873 -3.207 1.00 97.75 74 ASP A O 1
ATOM 603 N N . ILE A 1 75 ? -4.634 10.049 -1.622 1.00 98.56 75 ILE A N 1
ATOM 604 C CA . ILE A 1 75 ? -5.227 8.729 -1.850 1.00 98.56 75 ILE A CA 1
ATOM 605 C C . ILE A 1 75 ? -6.627 8.924 -2.434 1.00 98.56 75 ILE A C 1
ATOM 607 O O . ILE A 1 75 ? -7.469 9.594 -1.843 1.00 98.56 75 ILE A O 1
ATOM 611 N N . CYS A 1 76 ? -6.889 8.329 -3.592 1.00 98.25 76 CYS A N 1
ATOM 612 C CA . CYS A 1 76 ? -8.220 8.240 -4.183 1.00 98.25 76 CYS A CA 1
ATOM 613 C C . CYS A 1 76 ? -8.950 7.022 -3.613 1.00 98.25 76 CYS A C 1
ATOM 615 O O . CYS A 1 76 ? -8.545 5.882 -3.840 1.00 98.25 76 CYS A O 1
ATOM 617 N N . ASP A 1 77 ? -10.025 7.271 -2.875 1.00 98.19 77 ASP A N 1
ATOM 618 C CA . ASP A 1 77 ? -10.833 6.270 -2.189 1.00 98.19 77 ASP A CA 1
ATOM 619 C C . ASP A 1 77 ? -12.164 6.046 -2.916 1.00 98.19 77 ASP A C 1
ATOM 621 O O . ASP A 1 77 ? -13.056 6.896 -2.926 1.00 98.19 77 ASP A O 1
ATOM 625 N N . HIS A 1 78 ? -12.292 4.870 -3.520 1.00 97.75 78 HIS A N 1
ATOM 626 C CA . HIS A 1 78 ? -13.493 4.389 -4.197 1.00 97.75 78 HIS A CA 1
ATOM 627 C C . HIS A 1 78 ? -14.367 3.516 -3.280 1.00 97.75 78 HIS A C 1
ATOM 629 O O . HIS A 1 78 ? -15.295 2.873 -3.766 1.00 97.75 78 HIS A O 1
ATOM 635 N N . GLY A 1 79 ? -14.073 3.435 -1.979 1.00 95.88 79 GLY A N 1
ATOM 636 C CA . GLY A 1 79 ? -14.731 2.524 -1.045 1.00 95.88 79 GLY A CA 1
ATOM 637 C C . GLY A 1 79 ? -14.075 1.147 -1.080 1.00 95.88 79 GLY A C 1
ATOM 638 O O . GLY A 1 79 ? -13.216 0.855 -0.257 1.00 95.88 79 GLY A O 1
ATOM 639 N N . TYR A 1 80 ? -14.383 0.309 -2.068 1.00 96.25 80 TYR A N 1
ATOM 640 C CA . TYR A 1 80 ? -13.733 -1.005 -2.205 1.00 96.25 80 TYR A CA 1
ATOM 641 C C . TYR A 1 80 ? -12.270 -0.932 -2.678 1.00 96.25 80 TYR A C 1
ATOM 643 O O . TYR A 1 80 ? -11.539 -1.912 -2.560 1.00 96.25 80 TYR A O 1
ATOM 651 N N . LYS A 1 81 ? -11.827 0.213 -3.211 1.00 97.88 81 LYS A N 1
ATOM 652 C CA . LYS A 1 81 ? -10.495 0.401 -3.798 1.00 97.88 81 LYS A CA 1
ATOM 653 C C . LYS A 1 81 ? -9.836 1.689 -3.320 1.00 97.88 81 LYS A C 1
ATOM 655 O O . LYS A 1 81 ? -10.460 2.747 -3.349 1.00 97.88 81 LYS A O 1
ATOM 660 N N . LEU A 1 82 ? -8.563 1.604 -2.942 1.00 98.62 82 LEU A N 1
ATOM 661 C CA . LEU A 1 82 ? -7.698 2.750 -2.663 1.00 98.62 82 LEU A CA 1
ATOM 662 C C . LEU A 1 82 ? -6.614 2.825 -3.739 1.00 98.62 82 LEU A C 1
ATOM 664 O O . LEU A 1 82 ? -5.965 1.820 -4.026 1.00 98.62 82 LEU A O 1
ATOM 668 N N . ALA A 1 83 ? -6.388 4.011 -4.295 1.00 98.56 83 ALA A N 1
ATOM 669 C CA . ALA A 1 83 ? -5.383 4.245 -5.328 1.00 98.56 83 ALA A CA 1
ATOM 670 C C . ALA A 1 83 ? -4.532 5.478 -5.010 1.00 98.56 83 ALA A C 1
ATOM 672 O O . ALA A 1 83 ? -5.025 6.470 -4.478 1.00 98.56 83 ALA A O 1
ATOM 673 N N . THR A 1 84 ? -3.250 5.440 -5.357 1.00 98.69 84 THR A N 1
ATOM 674 C CA . THR A 1 84 ? -2.352 6.596 -5.252 1.00 98.69 84 THR A CA 1
ATOM 675 C C . THR A 1 84 ? -1.245 6.520 -6.300 1.00 98.69 84 THR A C 1
ATOM 677 O O . THR A 1 84 ? -1.002 5.473 -6.902 1.00 98.69 84 THR A O 1
ATOM 680 N N . SER A 1 85 ? -0.542 7.628 -6.520 1.00 98.38 85 SER A N 1
ATOM 681 C CA . SER A 1 85 ? 0.649 7.649 -7.364 1.00 98.38 85 SER A CA 1
ATOM 682 C C . SER A 1 85 ? 1.634 8.725 -6.941 1.00 98.38 85 SER A C 1
ATOM 684 O O . SER A 1 85 ? 1.287 9.676 -6.243 1.00 98.38 85 SER A O 1
ATOM 686 N N . LYS A 1 86 ? 2.855 8.632 -7.472 1.00 97.81 86 LYS A N 1
ATOM 687 C CA . LYS A 1 86 ? 3.862 9.701 -7.409 1.00 97.81 86 LYS A CA 1
ATOM 688 C C . LYS A 1 86 ? 3.511 10.916 -8.278 1.00 97.81 86 LYS A C 1
ATOM 690 O O . LYS A 1 86 ? 4.371 11.762 -8.494 1.00 97.81 86 LYS A O 1
ATOM 695 N N . GLY A 1 87 ? 2.280 11.008 -8.790 1.00 94.44 87 GLY A N 1
ATOM 696 C CA . GLY A 1 87 ? 1.869 11.949 -9.827 1.00 94.44 87 GLY A CA 1
ATOM 697 C C . GLY A 1 87 ? 2.204 13.416 -9.544 1.00 94.44 87 GLY A C 1
ATOM 698 O O . GLY A 1 87 ? 2.622 14.119 -10.459 1.00 94.44 87 GLY A O 1
ATOM 699 N N . SER A 1 88 ? 2.101 13.872 -8.289 1.00 93.62 88 SER A N 1
ATOM 700 C CA . SER A 1 88 ? 2.428 15.262 -7.926 1.00 93.62 88 SER A CA 1
ATOM 701 C C . SER A 1 88 ? 3.908 15.605 -8.129 1.00 93.62 88 SER A C 1
ATOM 703 O O . SER A 1 88 ? 4.245 16.737 -8.460 1.00 93.62 88 SER A O 1
ATOM 705 N N . ASP A 1 89 ? 4.786 14.610 -7.971 1.00 93.06 89 ASP A N 1
ATOM 706 C CA . ASP A 1 89 ? 6.237 14.779 -7.900 1.00 93.06 89 ASP A CA 1
ATOM 707 C C . ASP A 1 89 ? 6.941 13.877 -8.944 1.00 93.06 89 ASP A C 1
ATOM 709 O O . ASP A 1 89 ? 8.111 13.507 -8.787 1.00 93.06 89 ASP A O 1
ATOM 713 N N . MET A 1 90 ? 6.220 13.473 -10.002 1.00 92.31 90 MET A N 1
ATOM 714 C CA . MET A 1 90 ? 6.616 12.389 -10.916 1.00 92.31 90 MET A CA 1
ATOM 715 C C . MET A 1 90 ? 7.885 12.710 -11.728 1.00 92.31 90 MET A C 1
ATOM 717 O O . MET A 1 90 ? 8.635 11.810 -12.100 1.00 92.31 90 MET A O 1
ATOM 721 N N . TYR A 1 91 ? 8.155 13.999 -11.959 1.00 93.75 91 TYR A N 1
ATOM 722 C CA . TYR A 1 91 ? 9.324 14.488 -12.701 1.00 93.75 91 TYR A CA 1
ATOM 723 C C . TYR A 1 91 ? 10.519 14.859 -11.810 1.00 93.75 91 TYR A C 1
ATOM 725 O O . TYR A 1 91 ? 11.587 15.170 -12.329 1.00 93.75 91 TYR A O 1
ATOM 733 N N . SER A 1 92 ? 10.365 14.838 -10.482 1.00 94.31 92 SER A N 1
ATOM 734 C CA . SER A 1 92 ? 11.395 15.292 -9.532 1.00 94.31 92 SER A CA 1
ATOM 735 C C . SER A 1 92 ? 11.826 14.218 -8.530 1.00 94.31 92 SER A C 1
ATOM 737 O O . SER A 1 92 ? 12.971 14.217 -8.086 1.00 94.31 92 SER A O 1
ATOM 739 N N . THR A 1 93 ? 10.948 13.268 -8.195 1.00 92.50 93 THR A N 1
ATOM 740 C CA . THR A 1 93 ? 11.222 12.229 -7.182 1.00 92.50 93 THR A CA 1
ATOM 741 C C . THR A 1 93 ? 12.192 11.150 -7.676 1.00 92.50 93 THR A C 1
ATOM 743 O O . THR A 1 93 ? 12.841 10.477 -6.868 1.00 92.50 93 THR A O 1
ATOM 746 N N . GLY A 1 94 ? 12.288 10.954 -8.997 1.00 94.75 94 GLY A N 1
ATOM 747 C CA . GLY A 1 94 ? 13.122 9.918 -9.611 1.00 94.75 94 GLY A CA 1
ATOM 748 C C . GLY A 1 94 ? 12.817 8.535 -9.032 1.00 94.75 94 GLY A C 1
ATOM 749 O O . GLY A 1 94 ? 11.657 8.160 -8.879 1.00 94.75 94 GLY A O 1
ATOM 750 N N . MET A 1 95 ? 13.848 7.790 -8.638 1.00 95.94 95 MET A N 1
ATOM 751 C CA . MET A 1 95 ? 13.726 6.442 -8.062 1.00 95.94 95 MET A CA 1
ATOM 752 C C . MET A 1 95 ? 13.313 6.409 -6.577 1.00 95.94 95 MET A C 1
ATOM 754 O O . MET A 1 95 ? 13.096 5.332 -6.020 1.00 95.94 95 MET A O 1
ATOM 758 N N . SER A 1 96 ? 13.190 7.553 -5.895 1.00 97.12 96 SER A N 1
ATOM 759 C CA . SER A 1 96 ? 12.793 7.544 -4.482 1.00 97.12 96 SER A CA 1
ATOM 760 C C . SER A 1 96 ? 11.374 6.985 -4.317 1.00 97.12 96 SER A C 1
ATOM 762 O O . SER A 1 96 ? 10.446 7.359 -5.038 1.00 97.12 96 SER A O 1
ATOM 764 N N . MET A 1 97 ? 11.210 6.063 -3.366 1.00 97.94 97 MET A N 1
ATOM 765 C CA . MET A 1 97 ? 9.924 5.433 -3.035 1.00 97.94 97 MET A CA 1
ATOM 766 C C . MET A 1 97 ? 9.431 5.794 -1.637 1.00 97.94 97 MET A C 1
ATOM 768 O O . MET A 1 97 ? 8.342 5.383 -1.269 1.00 97.94 97 MET A O 1
ATOM 772 N N . CYS A 1 98 ? 10.198 6.563 -0.858 1.00 96.25 98 CYS A N 1
ATOM 773 C CA . CYS A 1 98 ? 9.927 6.797 0.563 1.00 96.25 98 CYS A CA 1
ATOM 774 C C . CYS A 1 98 ? 8.500 7.322 0.817 1.00 96.25 98 CYS A C 1
ATOM 776 O O . CYS A 1 98 ? 7.727 6.690 1.534 1.00 96.25 98 CYS A O 1
ATOM 778 N N . LYS A 1 99 ? 8.116 8.415 0.143 1.00 96.56 99 LYS A N 1
ATOM 779 C CA . LYS A 1 99 ? 6.775 9.012 0.258 1.00 96.56 99 LYS A CA 1
ATOM 780 C C . LYS A 1 99 ? 5.672 8.062 -0.223 1.00 96.56 99 LYS A C 1
ATOM 782 O O . LYS A 1 99 ? 4.629 7.955 0.417 1.00 96.56 99 LYS A O 1
ATOM 787 N N . LEU A 1 100 ? 5.913 7.306 -1.300 1.00 98.12 100 LEU A N 1
ATOM 788 C CA . LEU A 1 100 ? 4.950 6.316 -1.796 1.00 98.12 100 LEU A CA 1
ATOM 789 C C . LEU A 1 100 ? 4.786 5.158 -0.802 1.00 98.12 100 LEU A C 1
ATOM 791 O O . LEU A 1 100 ? 3.666 4.771 -0.506 1.00 98.12 100 LEU A O 1
ATOM 795 N N . PHE A 1 101 ? 5.872 4.656 -0.217 1.00 98.38 101 PHE A N 1
ATOM 796 C CA . PHE A 1 101 ? 5.829 3.599 0.794 1.00 98.38 101 PHE A CA 1
ATOM 797 C C . PHE A 1 101 ? 5.080 4.034 2.053 1.00 98.38 101 PHE A C 1
ATOM 799 O O . PHE A 1 101 ? 4.310 3.251 2.592 1.00 98.38 101 PHE A O 1
ATOM 806 N N . TYR A 1 102 ? 5.229 5.282 2.488 1.00 97.56 102 TYR A N 1
ATOM 807 C CA . TYR A 1 102 ? 4.428 5.831 3.586 1.00 97.56 102 TYR A CA 1
ATOM 808 C C . TYR A 1 102 ? 2.960 6.002 3.228 1.00 97.56 102 TYR A C 1
ATOM 810 O O . TYR A 1 102 ? 2.093 5.756 4.062 1.00 97.56 102 TYR A O 1
ATOM 818 N N . THR A 1 103 ? 2.679 6.361 1.979 1.00 98.31 103 THR A N 1
ATOM 819 C CA . THR A 1 103 ? 1.305 6.418 1.479 1.00 98.31 103 THR A CA 1
ATOM 820 C C . THR A 1 103 ? 0.672 5.028 1.484 1.00 98.31 103 THR A C 1
ATOM 822 O O . THR A 1 103 ? -0.458 4.889 1.932 1.00 98.31 103 THR A O 1
ATOM 825 N N . ILE A 1 104 ? 1.411 3.984 1.091 1.00 98.69 104 ILE A N 1
ATOM 826 C CA . ILE A 1 104 ? 0.959 2.584 1.161 1.00 98.69 104 ILE A CA 1
ATOM 827 C C . ILE A 1 104 ? 0.662 2.170 2.609 1.00 98.69 104 ILE A C 1
ATOM 829 O O . ILE A 1 104 ? -0.374 1.562 2.861 1.00 98.69 104 ILE A O 1
ATOM 833 N N . GLU A 1 105 ? 1.507 2.541 3.576 1.00 98.44 105 GLU A N 1
ATOM 834 C CA . GLU A 1 105 ? 1.224 2.275 4.996 1.00 98.44 105 GLU A CA 1
ATOM 835 C C . GLU A 1 105 ? -0.052 2.995 5.469 1.00 98.44 105 GLU A C 1
ATOM 837 O O . GLU A 1 105 ? -0.874 2.389 6.158 1.00 98.44 105 GLU A O 1
ATOM 842 N N . LYS A 1 106 ? -0.284 4.248 5.038 1.00 98.25 106 LYS A N 1
ATOM 843 C CA . LYS A 1 106 ? -1.548 4.966 5.301 1.00 98.25 106 LYS A CA 1
ATOM 844 C C . LYS A 1 106 ? -2.741 4.282 4.620 1.00 98.25 106 LYS A C 1
ATOM 846 O O . LYS A 1 106 ? -3.798 4.167 5.230 1.00 98.25 106 LYS A O 1
ATOM 851 N N . MET A 1 107 ? -2.592 3.783 3.391 1.00 98.69 107 MET A N 1
ATOM 852 C CA . MET A 1 107 ? -3.646 3.032 2.694 1.00 98.69 107 MET A CA 1
ATOM 853 C C . MET A 1 107 ? -4.014 1.749 3.448 1.00 98.69 107 MET A C 1
ATOM 855 O O . MET A 1 107 ? -5.195 1.452 3.606 1.00 98.69 107 MET A O 1
ATOM 859 N N . ILE A 1 108 ? -3.026 1.018 3.969 1.00 98.44 108 ILE A N 1
ATOM 860 C CA . ILE A 1 108 ? -3.255 -0.187 4.778 1.00 98.44 108 ILE A CA 1
ATOM 861 C C . ILE A 1 108 ? -3.899 0.172 6.121 1.00 98.44 108 ILE A C 1
ATOM 863 O O . ILE A 1 108 ? -4.825 -0.511 6.553 1.00 98.44 108 ILE A O 1
ATOM 867 N N . PHE A 1 109 ? -3.491 1.274 6.754 1.00 98.12 109 PHE A N 1
ATOM 868 C CA . PHE A 1 109 ? -4.175 1.794 7.940 1.00 98.12 109 PHE A CA 1
ATOM 869 C C . PHE A 1 109 ? -5.660 2.083 7.667 1.00 98.12 109 PHE A C 1
ATOM 871 O O . PHE A 1 109 ? -6.518 1.657 8.440 1.00 98.12 109 PHE A O 1
ATOM 878 N N . ILE A 1 110 ? -5.975 2.756 6.552 1.00 97.88 110 ILE A N 1
ATOM 879 C CA . ILE A 1 110 ? -7.358 3.043 6.135 1.00 97.88 110 ILE A CA 1
ATOM 880 C C . ILE A 1 110 ? -8.135 1.745 5.888 1.00 97.88 110 ILE A C 1
ATOM 882 O O . ILE A 1 110 ? -9.275 1.634 6.335 1.00 97.88 110 ILE A O 1
ATOM 886 N N . LEU A 1 111 ? -7.523 0.755 5.226 1.00 97.75 111 LEU A N 1
ATOM 887 C CA . LEU A 1 111 ? -8.132 -0.560 5.022 1.00 97.75 111 LEU A CA 1
ATOM 888 C C . LEU A 1 111 ? -8.505 -1.205 6.362 1.00 97.75 111 LEU A C 1
ATOM 890 O O . LEU A 1 111 ? -9.660 -1.568 6.551 1.00 97.75 111 LEU A O 1
ATOM 894 N N . ILE A 1 112 ? -7.565 -1.304 7.305 1.00 97.75 112 ILE A N 1
ATOM 895 C CA . ILE A 1 112 ? -7.821 -1.923 8.614 1.00 97.75 112 ILE A CA 1
ATOM 896 C C . ILE A 1 112 ? -8.889 -1.166 9.399 1.00 97.75 112 ILE A C 1
ATOM 898 O O . ILE A 1 112 ? -9.749 -1.792 10.013 1.00 97.75 112 ILE A O 1
ATOM 902 N N . LYS A 1 113 ? -8.877 0.169 9.356 1.00 96.88 113 LYS A N 1
ATOM 903 C CA . LYS A 1 113 ? -9.934 0.975 9.975 1.00 96.88 113 LYS A CA 1
ATOM 904 C C . LYS A 1 113 ? -11.305 0.655 9.395 1.00 96.88 113 LYS A C 1
ATOM 906 O O . LYS A 1 113 ? -12.243 0.448 10.150 1.00 96.88 113 LYS A O 1
ATOM 911 N N . ARG A 1 114 ? -11.398 0.511 8.075 1.00 95.75 114 ARG A N 1
ATOM 912 C CA . AR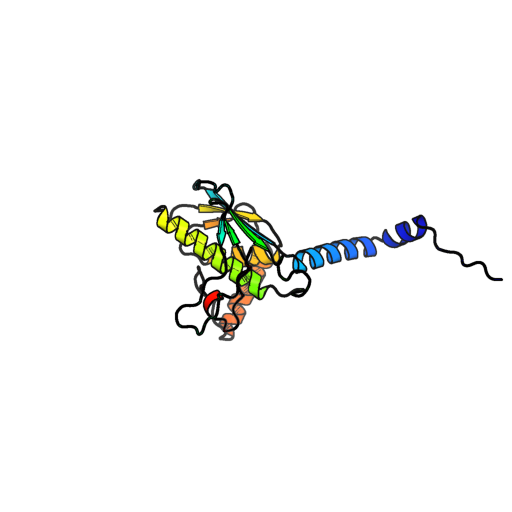G A 1 114 ? -12.644 0.119 7.413 1.00 95.75 114 ARG A CA 1
ATOM 913 C C . ARG A 1 114 ? -13.107 -1.279 7.821 1.00 95.75 114 ARG A C 1
ATOM 915 O O . ARG A 1 114 ? -14.288 -1.456 8.087 1.00 95.75 114 ARG A O 1
ATOM 922 N N . LEU A 1 115 ? -12.196 -2.252 7.917 1.00 96.50 115 LEU A N 1
ATOM 923 C CA . LEU A 1 115 ? -12.531 -3.594 8.415 1.00 96.50 115 LEU A CA 1
ATOM 924 C C . LEU A 1 115 ? -13.095 -3.538 9.845 1.00 96.50 115 LEU A C 1
ATOM 926 O O . LEU A 1 115 ? -14.089 -4.198 10.133 1.00 96.50 115 LEU A O 1
ATOM 930 N N . GLN A 1 116 ? -12.489 -2.719 10.714 1.00 96.31 116 GLN A N 1
ATOM 931 C CA . GLN A 1 116 ? -12.954 -2.499 12.089 1.00 96.31 116 GLN A CA 1
ATOM 932 C C . GLN A 1 116 ? -14.353 -1.881 12.130 1.00 96.31 116 GLN A C 1
ATOM 934 O O . GLN A 1 116 ? -15.213 -2.369 12.862 1.00 96.31 116 GLN A O 1
ATOM 939 N N . ASP A 1 117 ? -14.578 -0.825 11.348 1.00 95.69 117 ASP A N 1
ATOM 940 C CA . ASP A 1 117 ? -15.846 -0.088 11.325 1.00 95.69 117 ASP A CA 1
ATOM 941 C C . ASP A 1 117 ? -17.008 -0.960 10.814 1.00 95.69 117 ASP A C 1
ATOM 943 O O . ASP A 1 117 ? -18.144 -0.814 11.261 1.00 95.69 117 ASP A O 1
ATOM 947 N N . GLU A 1 118 ? -16.710 -1.912 9.930 1.00 94.44 118 GLU A N 1
ATOM 948 C CA . GLU A 1 118 ? -17.664 -2.874 9.357 1.00 94.44 118 GLU A CA 1
ATOM 949 C C . GLU A 1 118 ? -17.814 -4.144 10.217 1.00 94.44 118 GLU A C 1
ATOM 951 O O . GLU A 1 118 ? -18.541 -5.071 9.861 1.00 94.44 118 GLU A O 1
ATOM 956 N N . GLY A 1 119 ? -17.140 -4.201 11.371 1.00 95.81 119 GLY A N 1
ATOM 957 C CA . GLY A 1 119 ? -17.243 -5.309 12.321 1.00 95.81 119 GLY A CA 1
ATOM 958 C C . GLY A 1 119 ? -16.637 -6.622 11.822 1.00 95.81 119 GLY A C 1
ATOM 959 O O . GLY A 1 119 ? -17.043 -7.692 12.279 1.00 95.81 119 GLY A O 1
ATOM 960 N N . ILE A 1 120 ? -15.684 -6.561 10.888 1.00 96.56 120 ILE A N 1
ATOM 961 C CA . ILE A 1 120 ? -14.974 -7.738 10.386 1.00 96.56 120 ILE A CA 1
ATOM 962 C C . ILE A 1 120 ? -13.963 -8.195 11.438 1.00 96.56 120 ILE A C 1
ATOM 964 O O . ILE A 1 120 ? -13.063 -7.449 11.821 1.00 96.56 120 ILE A O 1
ATOM 968 N N . ASP A 1 121 ? -14.110 -9.436 11.899 1.00 96.44 121 ASP A N 1
ATOM 969 C CA . ASP A 1 121 ? -13.189 -10.037 12.862 1.00 96.44 121 ASP A CA 1
ATOM 970 C C . ASP A 1 121 ? -11.824 -10.354 12.232 1.00 96.44 121 ASP A C 1
ATOM 972 O O . ASP A 1 121 ? -11.730 -10.643 11.036 1.00 96.44 121 ASP A O 1
ATOM 976 N N . THR A 1 122 ? -10.768 -10.371 13.047 1.00 96.75 122 THR A N 1
ATOM 977 C CA . THR A 1 122 ? -9.391 -10.602 12.588 1.00 96.75 122 THR A CA 1
ATOM 978 C C . THR A 1 122 ? -9.184 -11.979 11.960 1.00 96.75 122 THR A C 1
ATOM 980 O O . THR A 1 122 ? -8.311 -12.117 11.105 1.00 96.75 122 THR A O 1
ATOM 983 N N . ALA A 1 123 ? -9.985 -12.986 12.327 1.00 96.56 123 ALA A N 1
ATOM 984 C CA . ALA A 1 123 ? -9.915 -14.321 11.733 1.00 96.56 123 ALA A CA 1
ATOM 985 C C . ALA A 1 123 ? -10.607 -14.422 10.359 1.00 96.56 123 ALA A C 1
ATOM 987 O O . ALA A 1 123 ? -10.337 -15.360 9.602 1.00 96.56 123 ALA A O 1
ATOM 988 N N . THR A 1 124 ? -11.493 -13.477 10.025 1.00 97.31 124 THR A N 1
ATOM 989 C CA . THR A 1 124 ? -12.246 -13.492 8.764 1.00 97.31 124 THR A CA 1
ATOM 990 C C . THR A 1 124 ? -11.302 -13.251 7.594 1.00 97.31 124 THR A C 1
ATOM 992 O O . THR A 1 124 ? -10.557 -12.274 7.590 1.00 97.31 124 THR A O 1
ATOM 995 N N . GLU A 1 125 ? -11.341 -14.129 6.589 1.00 98.00 125 GLU A N 1
ATOM 996 C CA . GLU A 1 125 ? -10.525 -13.967 5.387 1.00 98.00 125 GLU A CA 1
ATOM 997 C C . GLU A 1 125 ? -10.974 -12.739 4.587 1.00 98.00 125 GLU A C 1
ATOM 999 O O . GLU A 1 125 ? -12.116 -12.651 4.128 1.00 98.00 125 GLU A O 1
ATOM 1004 N N . VAL A 1 126 ? -10.046 -11.805 4.398 1.00 98.38 126 VAL A N 1
ATOM 1005 C CA . VAL A 1 126 ? -10.215 -10.619 3.562 1.00 98.38 126 VAL A CA 1
ATOM 1006 C C . VAL A 1 126 ? -9.330 -10.767 2.335 1.00 98.38 126 VAL A C 1
ATOM 1008 O O . VAL A 1 126 ? -8.105 -10.725 2.423 1.00 98.38 126 VAL A O 1
ATOM 1011 N N . GLN A 1 127 ? -9.947 -10.925 1.172 1.00 98.50 127 GLN A N 1
ATOM 1012 C CA . GLN A 1 127 ? -9.243 -11.059 -0.095 1.00 98.50 127 GLN A CA 1
ATOM 1013 C C . GLN A 1 127 ? -9.009 -9.686 -0.711 1.00 98.50 127 GLN A C 1
ATOM 1015 O O . GLN A 1 127 ? -9.952 -8.920 -0.933 1.00 98.50 127 GLN A O 1
ATOM 1020 N N . VAL A 1 128 ? -7.755 -9.394 -1.041 1.00 98.56 128 VAL A N 1
ATOM 1021 C CA . VAL A 1 128 ? -7.358 -8.166 -1.730 1.00 98.56 128 VAL A CA 1
ATOM 1022 C C . VAL A 1 128 ? -6.618 -8.468 -3.029 1.00 98.56 128 VAL A C 1
ATOM 1024 O O . VAL A 1 128 ? -6.056 -9.548 -3.229 1.00 98.56 128 VAL A O 1
ATOM 1027 N N . MET A 1 129 ? -6.612 -7.485 -3.920 1.00 98.50 129 MET A N 1
ATOM 1028 C CA . MET A 1 129 ? -5.826 -7.462 -5.148 1.00 98.50 129 MET A CA 1
ATOM 1029 C C . MET A 1 129 ? -4.959 -6.213 -5.187 1.00 98.50 129 MET A C 1
ATOM 1031 O O . MET A 1 129 ? -5.382 -5.140 -4.750 1.00 98.50 129 MET A O 1
ATOM 1035 N N . PHE A 1 130 ? -3.764 -6.358 -5.746 1.00 98.69 130 PHE A N 1
ATOM 1036 C CA . PHE A 1 130 ? -2.847 -5.261 -6.016 1.00 98.69 130 PHE A CA 1
ATOM 1037 C C . PHE A 1 130 ? -2.837 -4.883 -7.491 1.00 98.69 130 PHE A C 1
ATOM 1039 O O . PHE A 1 130 ? -2.986 -5.734 -8.364 1.00 98.69 130 PHE A O 1
ATOM 1046 N N . ASP A 1 131 ? -2.584 -3.608 -7.759 1.00 98.56 131 ASP A N 1
ATOM 1047 C CA . ASP A 1 131 ? -2.131 -3.133 -9.062 1.00 98.56 131 ASP A CA 1
ATOM 1048 C C . ASP A 1 131 ? -1.036 -2.069 -8.882 1.00 98.56 131 ASP A C 1
ATOM 1050 O O . ASP A 1 131 ? -0.837 -1.522 -7.790 1.00 98.56 131 ASP A O 1
ATOM 1054 N N . GLY A 1 132 ? -0.292 -1.784 -9.946 1.00 97.81 132 GLY A N 1
ATOM 1055 C CA . GLY A 1 132 ? 0.756 -0.773 -9.963 1.00 97.81 132 GLY A CA 1
ATOM 1056 C C . GLY A 1 132 ? 2.169 -1.328 -9.966 1.00 97.81 132 GLY A C 1
ATOM 1057 O O . GLY A 1 132 ? 2.420 -2.489 -10.288 1.00 97.81 132 GLY A O 1
ATOM 1058 N N . HIS A 1 133 ? 3.133 -0.465 -9.660 1.00 98.19 133 HIS A N 1
ATOM 1059 C CA . HIS A 1 133 ? 4.545 -0.783 -9.857 1.00 98.19 133 HIS A CA 1
ATOM 1060 C C . HIS A 1 133 ? 5.013 -1.912 -8.925 1.00 98.19 133 HIS A C 1
ATOM 1062 O O . HIS A 1 133 ? 4.714 -1.908 -7.729 1.00 98.19 133 HIS A O 1
ATOM 1068 N N . LEU A 1 134 ? 5.846 -2.829 -9.432 1.00 97.62 134 LEU A N 1
ATOM 1069 C CA . LEU A 1 134 ? 6.324 -4.014 -8.702 1.00 97.62 134 LEU A CA 1
ATOM 1070 C C . LEU A 1 134 ? 6.901 -3.694 -7.311 1.00 97.62 134 LEU A C 1
ATOM 1072 O O . LEU A 1 134 ? 6.640 -4.399 -6.340 1.00 97.62 134 LEU A O 1
ATOM 1076 N N . LEU A 1 135 ? 7.685 -2.618 -7.188 1.00 98.00 135 LEU A N 1
ATOM 1077 C CA . LEU A 1 135 ? 8.258 -2.207 -5.897 1.00 98.00 135 LEU A CA 1
ATOM 1078 C C . LEU A 1 135 ? 7.199 -1.743 -4.886 1.00 98.00 135 LEU A C 1
ATOM 1080 O O . LEU A 1 135 ? 7.385 -1.935 -3.687 1.00 98.00 135 LEU A O 1
ATOM 1084 N N . ALA A 1 136 ? 6.106 -1.142 -5.356 1.00 98.56 136 ALA A N 1
ATOM 1085 C CA . ALA A 1 136 ? 4.998 -0.747 -4.499 1.00 98.56 136 ALA A CA 1
ATOM 1086 C C . ALA A 1 136 ? 4.218 -1.978 -4.018 1.00 98.56 136 ALA A C 1
ATOM 1088 O O . ALA A 1 136 ? 3.979 -2.107 -2.821 1.00 98.56 136 ALA A O 1
ATOM 1089 N N . GLN A 1 137 ? 3.938 -2.928 -4.917 1.00 98.62 137 GLN A N 1
ATOM 1090 C CA . GLN A 1 137 ? 3.284 -4.193 -4.560 1.00 98.62 137 GLN A CA 1
ATOM 1091 C C . GLN A 1 137 ? 4.106 -4.998 -3.546 1.00 98.62 137 GLN A C 1
ATOM 1093 O O . GLN A 1 137 ? 3.569 -5.470 -2.551 1.00 98.62 137 GLN A O 1
ATOM 1098 N N . ARG A 1 138 ? 5.433 -5.067 -3.723 1.00 98.50 138 ARG A N 1
ATOM 1099 C CA . ARG A 1 138 ? 6.360 -5.674 -2.751 1.00 98.50 138 ARG A CA 1
ATOM 1100 C C . ARG A 1 138 ? 6.268 -5.033 -1.368 1.00 98.50 138 ARG A C 1
ATOM 1102 O O . ARG A 1 138 ? 6.229 -5.742 -0.366 1.00 98.50 138 ARG A O 1
ATOM 1109 N N . LYS A 1 139 ? 6.225 -3.697 -1.308 1.00 98.44 139 LYS A N 1
ATOM 1110 C CA . LYS A 1 139 ? 6.073 -2.973 -0.042 1.00 98.44 139 LYS A CA 1
ATOM 1111 C C . LYS A 1 139 ? 4.714 -3.248 0.604 1.00 98.44 139 LYS A C 1
ATOM 1113 O O . LYS A 1 139 ? 4.661 -3.484 1.805 1.00 98.44 139 LYS A O 1
ATOM 1118 N N . ALA A 1 140 ? 3.639 -3.226 -0.178 1.00 98.56 140 ALA A N 1
ATOM 1119 C CA . ALA A 1 140 ? 2.299 -3.506 0.321 1.00 98.56 140 ALA A CA 1
ATOM 1120 C C . ALA A 1 140 ? 2.173 -4.948 0.827 1.00 98.56 140 ALA A C 1
ATOM 1122 O O . ALA A 1 140 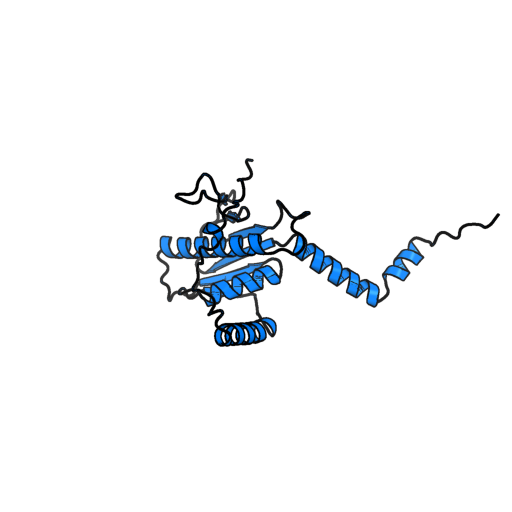? 1.649 -5.161 1.914 1.00 98.56 140 ALA A O 1
ATOM 1123 N N . PHE A 1 141 ? 2.716 -5.920 0.087 1.00 98.44 141 PHE A N 1
ATOM 1124 C CA . PHE A 1 141 ? 2.752 -7.322 0.494 1.00 98.44 141 PHE A CA 1
ATOM 1125 C C . PHE A 1 141 ? 3.471 -7.491 1.834 1.00 98.44 141 PHE A C 1
ATOM 1127 O O . PHE A 1 141 ? 2.936 -8.111 2.745 1.00 98.44 141 PHE A O 1
ATOM 1134 N N . GLU A 1 142 ? 4.651 -6.879 1.978 1.00 98.00 142 GLU A N 1
ATOM 1135 C CA . GLU A 1 142 ? 5.415 -6.887 3.228 1.00 98.00 142 GLU A CA 1
ATOM 1136 C C . GLU A 1 142 ? 4.623 -6.314 4.407 1.00 98.00 142 GLU A C 1
ATOM 1138 O O . GLU A 1 142 ? 4.666 -6.869 5.501 1.00 98.00 142 GLU A O 1
ATOM 1143 N N . SER A 1 143 ? 3.887 -5.224 4.209 1.00 98.00 143 SER A N 1
ATOM 1144 C CA . SER A 1 143 ? 3.035 -4.677 5.263 1.00 98.00 143 SER A CA 1
ATOM 1145 C C . SER A 1 143 ? 1.845 -5.592 5.576 1.00 98.00 143 SER A C 1
ATOM 1147 O O . SER A 1 143 ? 1.518 -5.758 6.746 1.00 98.00 143 SER A O 1
ATOM 1149 N N . ILE A 1 144 ? 1.220 -6.214 4.567 1.00 97.50 144 ILE A N 1
ATOM 1150 C CA . ILE A 1 144 ? 0.047 -7.081 4.755 1.00 97.50 144 ILE A CA 1
ATOM 1151 C C . ILE A 1 144 ? 0.375 -8.338 5.561 1.00 97.50 144 ILE A C 1
ATOM 1153 O O . ILE A 1 144 ? -0.367 -8.673 6.478 1.00 97.50 144 ILE A O 1
ATOM 1157 N N . ILE A 1 145 ? 1.501 -9.002 5.285 1.00 96.12 145 ILE A N 1
ATOM 1158 C CA . ILE A 1 145 ? 1.887 -10.223 6.016 1.00 96.12 145 ILE A CA 1
ATOM 1159 C C . ILE A 1 145 ? 2.231 -9.973 7.496 1.00 96.12 145 ILE A C 1
ATOM 1161 O O . ILE A 1 145 ? 2.399 -10.925 8.249 1.00 96.12 145 ILE A O 1
ATOM 1165 N N . ASN A 1 146 ? 2.358 -8.706 7.907 1.00 96.88 146 ASN A N 1
ATOM 1166 C CA . ASN A 1 146 ? 2.609 -8.287 9.288 1.00 96.88 146 ASN A CA 1
ATOM 1167 C C . ASN A 1 146 ? 1.348 -7.719 9.975 1.00 96.88 146 ASN A C 1
ATOM 1169 O O . ASN A 1 146 ? 1.465 -7.049 11.002 1.00 96.88 146 ASN A O 1
ATOM 1173 N N . LEU A 1 147 ? 0.158 -7.925 9.401 1.00 97.19 147 LEU A N 1
ATOM 1174 C CA . LEU A 1 147 ? -1.124 -7.563 10.008 1.00 97.19 147 LEU A CA 1
ATOM 1175 C C . LEU A 1 147 ? -1.629 -8.669 10.942 1.00 97.19 147 LEU A C 1
ATOM 1177 O O . LEU A 1 147 ? -1.439 -9.852 10.679 1.00 97.19 147 LEU A O 1
ATOM 1181 N N . ASN A 1 148 ? -2.394 -8.283 11.965 1.00 96.06 148 ASN A N 1
ATOM 1182 C CA . ASN A 1 148 ? -3.171 -9.237 12.770 1.00 96.06 148 ASN A CA 1
ATOM 1183 C C . ASN A 1 148 ? -4.447 -9.736 12.075 1.00 96.06 148 ASN A C 1
ATOM 1185 O O . ASN A 1 148 ? -5.060 -10.691 12.542 1.00 96.06 148 ASN A O 1
ATOM 1189 N N . TYR A 1 149 ? -4.885 -9.065 11.007 1.00 97.62 149 TYR A N 1
ATOM 1190 C CA . TYR A 1 149 ? -6.045 -9.471 10.213 1.00 97.62 149 TYR A CA 1
ATOM 1191 C C . TYR A 1 149 ? -5.637 -10.528 9.189 1.00 97.62 149 TYR A C 1
ATOM 1193 O O . TYR A 1 149 ? -4.579 -10.411 8.570 1.00 97.62 149 TYR A O 1
ATOM 1201 N N . ASN A 1 150 ? -6.510 -11.507 8.953 1.00 97.62 150 ASN A N 1
ATOM 1202 C CA . ASN A 1 150 ? -6.353 -12.527 7.920 1.00 97.62 150 ASN A CA 1
ATOM 1203 C C . ASN A 1 150 ? -6.592 -11.943 6.513 1.00 97.62 150 ASN A C 1
ATOM 1205 O O . ASN A 1 150 ? -7.607 -12.199 5.866 1.00 97.62 150 ASN A O 1
ATOM 1209 N N . VAL A 1 151 ? -5.662 -11.103 6.056 1.00 98.12 151 VAL A N 1
ATOM 1210 C CA . VAL A 1 151 ? -5.704 -10.471 4.735 1.00 98.12 151 VAL A CA 1
ATOM 1211 C C . VAL A 1 151 ? -4.855 -11.274 3.753 1.00 98.12 151 VAL A C 1
ATOM 1213 O O . VAL A 1 151 ? -3.655 -11.455 3.953 1.00 98.12 151 VAL A O 1
ATOM 1216 N N . VAL A 1 152 ? -5.470 -11.714 2.658 1.00 97.75 152 VAL A N 1
ATOM 1217 C CA . VAL A 1 152 ? -4.843 -12.547 1.628 1.00 97.75 152 VAL A CA 1
ATOM 1218 C C . VAL A 1 152 ? -4.773 -11.779 0.313 1.00 97.75 152 VAL A C 1
ATOM 1220 O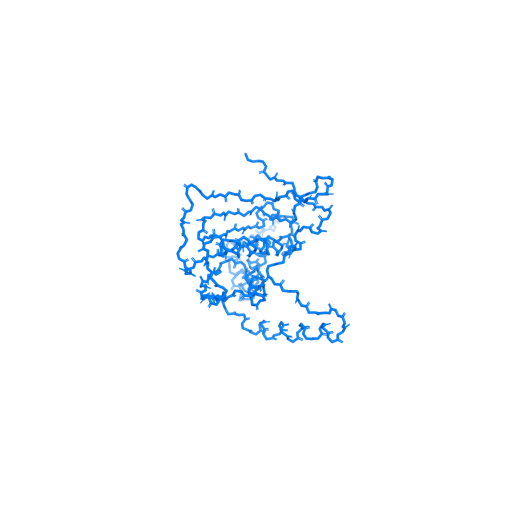 O . VAL A 1 152 ? -5.780 -11.275 -0.184 1.00 97.75 152 VAL A O 1
ATOM 1223 N N . VAL A 1 153 ? -3.579 -11.705 -0.276 1.00 98.19 153 VAL A N 1
ATOM 1224 C CA . VAL A 1 153 ? -3.367 -11.092 -1.594 1.00 98.19 153 VAL A CA 1
ATOM 1225 C C . VAL A 1 153 ? -3.535 -12.153 -2.676 1.00 98.19 153 VAL A C 1
ATOM 1227 O O . VAL A 1 153 ? -2.837 -13.162 -2.673 1.00 98.19 153 VAL A O 1
ATOM 1230 N N . THR A 1 154 ? -4.459 -11.932 -3.606 1.00 97.56 154 THR A N 1
ATOM 1231 C CA . THR A 1 154 ? -4.904 -12.969 -4.556 1.00 97.56 154 THR A CA 1
ATOM 1232 C C . THR A 1 154 ? -4.155 -12.973 -5.890 1.00 97.56 154 THR A C 1
ATOM 1234 O O . THR A 1 154 ? -4.148 -13.989 -6.579 1.00 97.56 154 THR A O 1
ATOM 1237 N N . ASN A 1 155 ? -3.517 -11.863 -6.271 1.00 98.06 155 ASN A N 1
ATOM 1238 C CA . ASN A 1 155 ? -2.920 -11.680 -7.600 1.00 98.06 155 ASN A CA 1
ATOM 1239 C C . ASN A 1 155 ? -1.443 -11.247 -7.578 1.00 98.06 155 ASN A C 1
ATOM 1241 O O . ASN A 1 155 ? -0.947 -10.721 -8.574 1.00 98.06 155 ASN A O 1
ATOM 1245 N N . PHE A 1 156 ? -0.741 -11.454 -6.462 1.00 98.00 156 PHE A N 1
ATOM 1246 C CA . PHE A 1 156 ? 0.675 -11.118 -6.332 1.00 98.00 156 PHE A CA 1
ATOM 1247 C C . PHE A 1 156 ? 1.451 -12.247 -5.656 1.00 98.00 156 PHE A C 1
ATOM 1249 O O . PHE A 1 156 ? 1.136 -12.636 -4.533 1.00 98.00 156 PHE A O 1
ATOM 1256 N N . ASP A 1 157 ? 2.498 -12.721 -6.328 1.00 96.50 157 ASP A N 1
ATOM 1257 C CA . ASP A 1 157 ? 3.469 -13.667 -5.782 1.00 96.50 157 ASP A CA 1
ATOM 1258 C C . ASP A 1 157 ? 4.810 -12.942 -5.549 1.00 96.50 157 ASP A C 1
ATOM 1260 O O . ASP A 1 157 ? 5.395 -12.408 -6.501 1.00 96.50 157 ASP A O 1
ATOM 1264 N N . PRO A 1 158 ? 5.330 -12.891 -4.306 1.00 94.50 158 PRO A N 1
ATOM 1265 C CA . PRO A 1 158 ? 6.629 -12.287 -4.032 1.00 94.50 158 PRO A CA 1
ATOM 1266 C C . PRO A 1 158 ? 7.810 -13.057 -4.659 1.00 94.50 158 PRO A C 1
ATOM 1268 O O . PRO A 1 158 ? 8.883 -12.464 -4.837 1.00 94.50 158 PRO A O 1
ATOM 1271 N N . GLY A 1 159 ? 7.645 -14.345 -4.988 1.00 95.31 159 GLY A N 1
ATOM 1272 C CA . GLY A 1 159 ? 8.654 -15.206 -5.607 1.00 95.31 159 GLY A CA 1
ATOM 1273 C C . GLY A 1 159 ? 10.024 -15.164 -4.915 1.00 95.31 159 GLY A C 1
ATOM 1274 O O . GLY A 1 159 ? 10.139 -14.957 -3.705 1.00 95.31 159 GLY A O 1
ATOM 1275 N N . THR A 1 160 ? 11.102 -15.267 -5.701 1.00 96.38 160 THR A N 1
ATOM 1276 C CA . THR A 1 160 ? 12.492 -15.224 -5.198 1.00 96.38 160 THR A CA 1
ATOM 1277 C C . THR A 1 160 ? 12.830 -13.931 -4.448 1.00 96.38 160 THR A C 1
ATOM 1279 O O . THR A 1 160 ? 13.742 -13.900 -3.620 1.00 96.38 160 THR A O 1
ATOM 1282 N N . TRP A 1 161 ? 12.120 -12.829 -4.718 1.00 96.69 161 TRP A N 1
ATOM 1283 C CA . TRP A 1 161 ? 12.304 -11.610 -3.930 1.00 96.69 161 TRP A CA 1
ATOM 1284 C C . TRP A 1 161 ? 11.825 -11.803 -2.486 1.00 96.69 161 TRP A C 1
ATOM 1286 O O . TRP A 1 161 ? 12.511 -11.338 -1.579 1.00 96.69 161 TRP A O 1
ATOM 1296 N N . GLY A 1 162 ? 10.715 -12.513 -2.265 1.00 95.94 162 GLY A N 1
ATOM 1297 C CA . GLY A 1 162 ? 10.188 -12.811 -0.929 1.00 95.94 162 GLY A CA 1
ATOM 1298 C C . GLY A 1 162 ? 11.133 -13.675 -0.095 1.00 95.94 162 GLY A C 1
ATOM 1299 O O . GLY A 1 162 ? 11.402 -13.357 1.061 1.00 95.94 162 GLY A O 1
ATOM 1300 N N . GLU A 1 163 ? 11.710 -14.712 -0.703 1.00 95.75 163 GLU A N 1
ATOM 1301 C CA . GLU A 1 163 ? 12.709 -15.575 -0.055 1.00 95.75 163 GLU A CA 1
ATOM 1302 C C . GLU A 1 163 ? 13.924 -14.759 0.407 1.00 95.75 163 GLU A C 1
ATOM 1304 O O . GLU A 1 163 ? 14.291 -14.759 1.585 1.00 95.75 163 GLU A O 1
ATOM 1309 N N . ARG A 1 164 ? 14.494 -13.963 -0.508 1.00 96.19 164 ARG A N 1
ATOM 1310 C CA . ARG A 1 164 ? 15.634 -13.083 -0.209 1.00 96.19 164 ARG A CA 1
ATOM 1311 C C . ARG A 1 164 ? 15.283 -12.007 0.813 1.00 96.19 164 ARG A C 1
ATOM 1313 O O . ARG A 1 164 ? 16.138 -11.625 1.609 1.00 96.19 164 ARG A O 1
ATOM 1320 N N . TYR A 1 165 ? 14.053 -11.499 0.796 1.00 97.06 165 TYR A N 1
ATOM 1321 C CA . TYR A 1 165 ? 13.588 -10.522 1.772 1.00 97.06 165 TYR A CA 1
ATOM 1322 C C . TYR A 1 165 ? 13.664 -11.093 3.195 1.00 97.06 165 TYR A C 1
ATOM 1324 O O . TYR A 1 165 ? 14.266 -10.458 4.061 1.00 97.06 165 TYR A O 1
ATOM 1332 N N . LEU A 1 166 ? 13.159 -12.310 3.430 1.00 95.81 166 LEU A N 1
ATOM 1333 C CA . LEU A 1 166 ? 13.204 -12.949 4.752 1.00 95.81 166 LEU A CA 1
ATOM 1334 C C . LEU A 1 166 ? 14.641 -13.229 5.218 1.00 95.81 166 LEU A C 1
ATOM 1336 O O . LEU A 1 166 ? 14.974 -12.992 6.383 1.00 95.81 166 LEU A O 1
ATOM 1340 N N . GLU A 1 167 ? 15.523 -13.661 4.311 1.00 96.81 167 GLU A N 1
ATOM 1341 C CA . GLU A 1 167 ? 16.952 -13.827 4.611 1.00 96.81 167 GLU A CA 1
ATOM 1342 C C . GLU A 1 167 ? 17.611 -12.510 5.042 1.00 96.81 167 GLU A C 1
ATOM 1344 O O . GLU A 1 167 ? 18.405 -12.476 5.988 1.00 96.81 167 GLU A O 1
ATOM 1349 N N . VAL A 1 168 ? 17.290 -11.414 4.349 1.00 97.12 168 VAL A N 1
ATOM 1350 C CA . VAL A 1 168 ? 17.818 -10.081 4.658 1.00 97.12 168 VAL A CA 1
ATOM 1351 C C . VAL A 1 168 ? 17.270 -9.574 5.987 1.00 97.12 168 VAL A C 1
ATOM 1353 O O . VAL A 1 168 ? 18.056 -9.069 6.786 1.00 97.12 168 VAL A O 1
ATOM 1356 N N . VAL A 1 169 ? 15.974 -9.747 6.265 1.00 96.56 169 VAL A N 1
ATOM 1357 C CA . VAL A 1 169 ? 15.365 -9.376 7.554 1.00 96.56 169 VAL A CA 1
ATOM 1358 C C . VAL A 1 169 ? 16.076 -10.076 8.707 1.00 96.56 169 VAL A C 1
ATOM 1360 O O . VAL A 1 169 ? 16.520 -9.411 9.642 1.00 96.56 169 VAL A O 1
ATOM 1363 N N . LYS A 1 170 ? 16.278 -11.395 8.606 1.00 96.56 170 LYS A N 1
ATOM 1364 C CA . LYS A 1 170 ? 17.011 -12.162 9.620 1.00 96.56 170 LYS A CA 1
ATOM 1365 C C . LYS A 1 170 ? 18.435 -11.636 9.803 1.00 96.56 170 LYS A C 1
ATOM 1367 O O . LYS A 1 170 ? 18.857 -11.358 10.920 1.00 96.56 170 LYS A O 1
ATOM 1372 N N . ARG A 1 171 ? 19.158 -11.417 8.701 1.00 97.31 171 ARG A N 1
ATOM 1373 C CA . ARG A 1 171 ? 20.530 -10.886 8.736 1.00 97.31 171 ARG A CA 1
ATOM 1374 C C . ARG A 1 171 ? 20.611 -9.501 9.384 1.00 97.31 171 ARG A C 1
ATOM 1376 O O . ARG A 1 171 ? 21.603 -9.196 10.042 1.00 97.31 171 ARG A O 1
ATOM 1383 N N . LEU A 1 172 ? 19.622 -8.639 9.158 1.00 96.56 172 LEU A N 1
ATOM 1384 C CA . LEU A 1 172 ? 19.560 -7.313 9.775 1.00 96.56 172 LEU A CA 1
ATOM 1385 C C . LEU A 1 172 ? 19.275 -7.414 11.277 1.00 96.56 172 LEU A C 1
ATOM 1387 O O . LEU A 1 172 ? 19.943 -6.735 12.060 1.00 96.56 172 LEU A O 1
ATOM 1391 N N . ALA A 1 173 ? 18.369 -8.302 11.681 1.00 96.56 173 ALA A N 1
ATOM 1392 C CA . ALA A 1 173 ? 18.098 -8.575 13.087 1.00 96.56 173 ALA A CA 1
ATOM 1393 C C . ALA A 1 173 ? 19.342 -9.111 13.818 1.00 96.56 173 ALA A C 1
ATOM 1395 O O . ALA A 1 173 ? 19.697 -8.581 14.869 1.00 96.56 173 ALA A O 1
ATOM 1396 N N . ASP A 1 174 ? 20.069 -10.061 13.217 1.00 97.25 174 ASP A N 1
ATOM 1397 C CA . ASP A 1 174 ? 21.317 -10.624 13.763 1.00 97.25 174 ASP A CA 1
ATOM 1398 C C . ASP A 1 174 ? 22.419 -9.562 13.948 1.00 97.25 174 ASP A C 1
ATOM 1400 O O . ASP A 1 174 ? 23.301 -9.697 14.794 1.00 97.25 174 ASP A O 1
ATOM 1404 N N . ARG A 1 175 ? 22.367 -8.476 13.167 1.00 97.38 175 ARG A N 1
ATOM 1405 C CA . ARG A 1 175 ? 23.275 -7.320 13.272 1.00 97.38 175 ARG A CA 1
ATOM 1406 C C . ARG A 1 175 ? 22.791 -6.242 14.249 1.00 97.38 175 ARG A C 1
ATOM 1408 O O . ARG A 1 175 ? 23.444 -5.209 14.368 1.00 97.38 175 ARG A O 1
ATOM 1415 N N . GLY A 1 176 ? 21.667 -6.456 14.929 1.00 95.56 176 GLY A N 1
ATOM 1416 C CA . GLY A 1 176 ? 21.117 -5.524 15.912 1.00 95.56 176 GLY A CA 1
ATOM 1417 C C . GLY A 1 176 ? 20.249 -4.401 15.334 1.00 95.56 176 GLY A C 1
ATOM 1418 O O . GLY A 1 176 ? 19.920 -3.474 16.068 1.00 95.56 176 GLY A O 1
ATOM 1419 N N . TYR A 1 177 ? 19.844 -4.463 14.057 1.00 94.88 177 TYR A N 1
ATOM 1420 C CA . TYR A 1 177 ? 18.927 -3.471 13.464 1.00 94.88 177 TYR A CA 1
ATOM 1421 C C . TYR A 1 177 ? 17.444 -3.733 13.787 1.00 94.88 177 TYR A C 1
ATOM 1423 O O . TYR A 1 177 ? 16.600 -2.889 13.492 1.00 94.88 177 TYR A O 1
ATOM 1431 N N . GLY A 1 178 ? 17.128 -4.876 14.406 1.00 93.94 178 GLY A N 1
ATOM 1432 C CA . GLY A 1 178 ? 15.766 -5.269 14.777 1.00 93.94 178 GLY A CA 1
ATOM 1433 C C . GLY A 1 178 ? 14.968 -5.922 13.643 1.00 93.94 178 GLY A C 1
ATOM 1434 O O . GLY A 1 178 ? 15.492 -6.189 12.561 1.00 93.94 178 GLY A O 1
ATOM 1435 N N . TYR A 1 179 ? 13.692 -6.198 13.924 1.00 94.62 179 TYR A N 1
ATOM 1436 C CA . TYR A 1 179 ? 12.720 -6.750 12.975 1.00 94.62 179 TYR A CA 1
ATOM 1437 C C . TYR A 1 179 ? 11.776 -5.654 12.456 1.00 94.62 179 TYR A C 1
ATOM 1439 O O . TYR A 1 179 ? 11.585 -4.643 13.141 1.00 94.62 179 TYR A O 1
ATOM 1447 N N . PRO A 1 180 ? 11.160 -5.839 11.272 1.00 93.25 180 PRO A N 1
ATOM 1448 C CA . PRO A 1 180 ? 10.045 -5.008 10.839 1.00 93.25 180 PRO A CA 1
ATOM 1449 C C .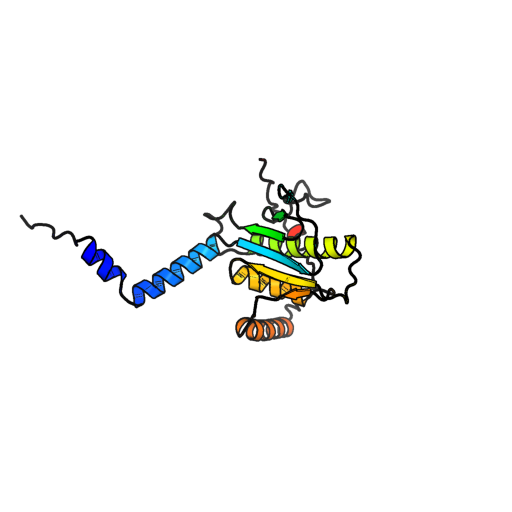 PRO A 1 180 ? 8.957 -4.957 11.917 1.00 93.25 180 PRO A C 1
ATOM 1451 O O . PRO A 1 180 ? 8.610 -5.978 12.504 1.00 93.25 180 PRO A O 1
ATOM 1454 N N . ALA A 1 181 ? 8.434 -3.762 12.186 1.00 92.69 181 ALA A N 1
ATOM 1455 C CA . ALA A 1 181 ? 7.348 -3.584 13.146 1.00 92.69 181 ALA A CA 1
ATOM 1456 C C . ALA A 1 181 ? 6.040 -4.203 12.629 1.00 92.69 181 ALA A C 1
ATOM 1458 O O . ALA A 1 181 ? 5.857 -4.356 11.420 1.00 92.69 181 ALA A O 1
ATOM 1459 N N . GLU A 1 182 ? 5.110 -4.480 13.533 1.00 93.94 182 GLU A N 1
ATOM 1460 C CA . GLU A 1 182 ? 3.742 -4.887 13.203 1.00 93.94 182 GLU A CA 1
ATOM 1461 C C . GLU A 1 182 ? 3.006 -3.801 12.392 1.00 93.94 182 GLU A C 1
ATOM 1463 O O . GLU A 1 182 ? 3.303 -2.609 12.521 1.00 93.94 182 GLU A O 1
ATOM 1468 N N . ALA A 1 183 ? 2.070 -4.207 11.534 1.00 94.19 183 ALA A N 1
ATOM 1469 C CA . ALA A 1 183 ? 1.226 -3.314 10.742 1.00 94.19 183 ALA A CA 1
ATOM 1470 C C . ALA A 1 183 ? -0.195 -3.191 11.347 1.00 94.19 183 ALA A C 1
ATOM 1472 O O . ALA A 1 183 ? -0.650 -4.114 12.022 1.00 94.19 183 ALA A O 1
ATOM 1473 N N . PRO A 1 184 ? -0.953 -2.106 11.071 1.00 92.88 184 PRO A N 1
ATOM 1474 C CA . PRO A 1 184 ? -0.606 -0.948 10.241 1.00 92.88 184 PRO A CA 1
ATOM 1475 C C . PRO A 1 184 ? 0.399 -0.008 10.923 1.00 92.88 184 PRO A C 1
ATOM 1477 O O . PRO A 1 184 ? 0.296 0.282 12.112 1.00 92.88 184 PRO A O 1
ATOM 1480 N N . ARG A 1 185 ? 1.370 0.501 10.154 1.00 92.25 185 ARG A N 1
ATOM 1481 C CA . ARG A 1 185 ? 2.444 1.362 10.671 1.00 92.25 185 ARG A CA 1
ATOM 1482 C C . ARG A 1 185 ? 2.121 2.833 10.453 1.00 92.25 185 ARG A C 1
ATOM 1484 O O . ARG A 1 185 ? 1.888 3.262 9.331 1.00 92.25 185 ARG A O 1
ATOM 1491 N N . GLU A 1 186 ? 2.239 3.645 11.497 1.00 91.12 186 GLU A N 1
ATOM 1492 C CA . GLU A 1 186 ? 1.967 5.091 11.425 1.00 91.12 186 GLU A CA 1
ATOM 1493 C C . GLU A 1 186 ? 3.223 5.948 11.172 1.00 91.12 186 GLU A C 1
ATOM 1495 O O . GLU A 1 186 ? 3.308 7.112 11.563 1.00 91.12 186 GLU A O 1
ATOM 1500 N N . ILE A 1 187 ? 4.231 5.384 10.499 1.00 87.56 187 ILE A N 1
ATOM 1501 C CA . ILE A 1 187 ? 5.525 6.045 10.237 1.00 87.56 187 ILE A CA 1
ATOM 1502 C C . ILE A 1 187 ? 5.403 7.339 9.418 1.00 87.56 187 ILE A C 1
ATOM 1504 O O . ILE A 1 187 ? 6.273 8.207 9.493 1.00 87.56 187 ILE A O 1
ATOM 1508 N N . TYR A 1 188 ? 4.301 7.501 8.686 1.00 86.56 188 TYR A N 1
ATOM 1509 C CA . TYR A 1 188 ? 3.966 8.715 7.946 1.00 86.56 188 TYR A CA 1
ATOM 1510 C C . TYR A 1 188 ? 3.711 9.941 8.842 1.00 86.56 188 TYR A C 1
ATOM 1512 O O . TYR A 1 188 ? 3.764 11.066 8.344 1.00 86.56 188 TYR A O 1
ATOM 1520 N N . LYS A 1 189 ? 3.504 9.742 10.154 1.00 86.69 189 LYS A N 1
ATOM 1521 C CA . LYS A 1 189 ? 3.326 10.803 11.162 1.00 86.69 189 LYS A CA 1
ATOM 1522 C C . LYS A 1 189 ? 4.638 11.275 11.807 1.00 86.69 189 LYS A C 1
ATOM 1524 O O . LYS A 1 189 ? 4.628 12.212 12.596 1.00 86.69 189 LYS A O 1
ATOM 1529 N N . LEU A 1 190 ? 5.772 10.625 11.518 1.00 81.75 190 LEU A N 1
ATOM 1530 C CA . LEU A 1 190 ? 7.055 10.893 12.192 1.00 81.75 190 LEU A CA 1
ATOM 1531 C C . LEU A 1 190 ? 7.942 11.922 11.469 1.00 81.75 190 LEU A C 1
ATOM 1533 O O . LEU A 1 190 ? 8.976 12.331 12.002 1.00 81.75 190 LEU A O 1
ATOM 1537 N N . HIS A 1 191 ? 7.579 12.336 10.252 1.00 68.25 191 HIS A N 1
ATOM 1538 C CA . HIS A 1 191 ? 8.412 13.221 9.435 1.00 68.25 191 HIS A CA 1
ATOM 1539 C C . HIS A 1 191 ? 8.125 14.699 9.686 1.00 68.25 191 HIS A C 1
ATOM 1541 O O . HIS A 1 191 ? 7.006 15.163 9.526 1.00 68.25 191 HIS A O 1
ATOM 1547 N N . LYS A 1 192 ? 9.184 15.459 9.991 1.00 59.47 192 LYS A N 1
ATOM 1548 C CA . LYS A 1 192 ? 9.153 16.907 10.293 1.00 59.47 192 LYS A CA 1
ATOM 1549 C C . LYS A 1 192 ? 9.092 17.814 9.049 1.00 59.47 192 LYS A C 1
ATOM 1551 O O . LYS A 1 192 ? 9.430 18.989 9.120 1.00 59.47 192 LYS A O 1
ATOM 1556 N N . LYS A 1 193 ? 8.793 17.247 7.879 1.00 63.22 193 LYS A N 1
ATOM 1557 C CA . LYS A 1 193 ? 8.613 17.965 6.607 1.00 63.22 193 LYS A CA 1
ATOM 1558 C C . LYS A 1 193 ? 7.419 17.349 5.892 1.00 63.22 193 LYS A C 1
ATOM 1560 O O . LYS A 1 193 ? 7.581 16.495 5.023 1.00 63.22 193 LYS A O 1
ATOM 1565 N N . GLY A 1 194 ? 6.233 17.729 6.346 1.00 60.47 194 GLY A N 1
ATOM 1566 C CA . GLY A 1 194 ? 4.975 17.246 5.795 1.00 60.47 194 GLY A CA 1
ATOM 1567 C C . GLY A 1 194 ? 4.728 17.651 4.348 1.00 60.47 194 GLY A C 1
ATOM 1568 O O . GLY A 1 194 ? 5.372 18.560 3.822 1.00 60.47 194 GLY A O 1
ATOM 1569 N N . THR A 1 195 ? 3.775 16.980 3.702 1.00 71.25 195 THR A N 1
ATOM 1570 C CA . THR A 1 195 ? 3.303 17.381 2.369 1.00 71.25 195 THR A CA 1
ATOM 1571 C C . THR A 1 195 ? 2.199 18.421 2.515 1.00 71.25 195 THR A C 1
ATOM 1573 O O . THR A 1 195 ? 1.210 18.167 3.192 1.00 71.25 195 THR A O 1
ATOM 1576 N N . VAL A 1 196 ? 2.343 19.583 1.874 1.00 72.19 196 VAL A N 1
ATOM 1577 C CA . VAL A 1 196 ? 1.254 20.571 1.815 1.00 72.19 196 VAL A CA 1
ATOM 1578 C C . VAL A 1 196 ? 0.107 19.983 0.975 1.00 72.19 196 VAL A C 1
ATOM 1580 O O . VAL A 1 196 ? 0.389 19.514 -0.131 1.00 72.19 196 VAL A O 1
ATOM 1583 N N . PRO A 1 197 ? -1.153 20.001 1.454 1.00 69.50 197 PRO A N 1
ATOM 1584 C CA . PRO A 1 197 ? -2.299 19.503 0.693 1.00 69.50 197 PRO A CA 1
ATOM 1585 C C . PRO A 1 197 ? -2.406 20.182 -0.673 1.00 69.50 197 PRO A C 1
ATOM 1587 O O . PRO A 1 197 ? -2.201 21.397 -0.785 1.00 69.50 197 PRO A O 1
ATOM 1590 N N . THR A 1 198 ? -2.752 19.427 -1.718 1.00 64.62 198 THR A N 1
ATOM 1591 C CA . THR A 1 198 ? -3.034 20.052 -3.015 1.00 64.62 198 THR A CA 1
ATOM 1592 C C . THR A 1 198 ? -4.453 20.613 -2.999 1.00 64.62 198 THR A C 1
ATOM 1594 O O . THR A 1 198 ? -5.431 19.887 -3.148 1.00 64.62 198 THR A O 1
ATOM 1597 N N . ASN A 1 199 ? -4.578 21.926 -2.791 1.00 51.44 199 ASN A N 1
ATOM 1598 C CA . ASN A 1 199 ? -5.857 22.618 -2.949 1.00 51.44 199 ASN A CA 1
ATOM 1599 C C . ASN A 1 199 ? -6.310 22.475 -4.411 1.00 51.44 199 ASN A C 1
ATOM 1601 O O . ASN A 1 199 ? -5.638 22.980 -5.314 1.00 51.44 199 ASN A O 1
ATOM 1605 N N . ARG A 1 200 ? -7.426 21.779 -4.637 1.00 45.03 200 ARG A N 1
ATOM 1606 C CA . ARG A 1 200 ? -8.192 21.846 -5.886 1.00 45.03 200 ARG A CA 1
ATOM 1607 C C . ARG A 1 200 ? -9.431 22.694 -5.671 1.00 45.03 200 ARG A C 1
ATOM 1609 O O . ARG A 1 200 ? -10.071 22.510 -4.613 1.00 45.03 200 ARG A O 1
#

Foldseek 3Di:
DDDPPDDDPVNVVVVCPDPVNVVVVVVVVLQLLLLWWKKKKFWPPPDWAFDVVWDKDWFDAQPPAPRATFLEFIWTHGGRMIMGICVVCSPPCRNDCPRVLLNLLVVQVVVVVSCVVVVNDQADEIEMEMDIRPVSVVSNVVQVVLESHNYDYDHDDCPPVVVVVVVVQVVCVVVVVNHDDHDSDNVSSVDPHHDDTDDD

Sequence (200 aa):
MQINQGHSDEEIALDLMDEDSLLQQVAGVFVLWWHWAYFEISVVSPNFPTYSPPKTVQPDLIPGSQGDYEFVYDICDHGYKLATSKGSDMYSTGMSMCKLFYTIEKMIFILIKRLQDEGIDTATEVQVMFDGHLLAQRKAFESIINLNYNVVVTNFDPGTWGERYLEVVKRLADRGYGYPAEAPREIYKLHKKGTVPTNR

pLDDT: mean 89.39, std 14.58, range [34.84, 98.81]

Secondary structure (DSSP, 8-state):
-----PPPHHHHHHHTTSHHHHHHHHHHHHHHHHHT-EEEEEEEES--PPPSSPEEEPPPBPTTSSSPBPS---EEE-SSEEEEESGGGTTTSTT--HHHHHHHHHHHHHHHHHHHHTT--TTS-EEEEEEE-HHHHHHHHHHHTTBSS-EEESS---HHHHHHHHHHHHHHHHTT--PPPPBSP-GGGS-SSPPPP---